Protein AF-A0AA87CQE3-F1 (afdb_monomer_lite)

Secondary structure (DSSP, 8-state):
-------------------PPEEEEEESS--HHHHHHSTT-EEE---TT--HHHHHHHHHT-SEEEEEEETTT-S-HHHHHHHHHHHHTTBSEEEEEEE-TT--TTTS-HHHHHHHHHHHHHHHHHHHHHTT-EEEEEEETTSSS-TT----PPPPB----PPTT--EEEEEEEEEE--HHHHT--PPB-TT-EEEEEETTEEEEEEEE-SS-B--SSEEEEEEEEEEEEE---TT-EEEEEETTEEEEEEE-B-GGG-

Structure (mmCIF, N/CA/C/O backbone):
data_AF-A0AA87CQE3-F1
#
_entry.id   AF-A0AA87CQE3-F1
#
loop_
_atom_site.group_PDB
_atom_site.id
_atom_site.type_symbol
_atom_site.label_atom_id
_atom_site.label_alt_id
_atom_site.label_comp_id
_atom_site.label_asym_id
_atom_site.label_entity_id
_atom_site.label_seq_id
_atom_site.pdbx_PDB_ins_code
_atom_site.Cartn_x
_atom_site.Cartn_y
_atom_site.Cartn_z
_atom_site.occupancy
_atom_site.B_iso_or_equiv
_atom_site.auth_seq_id
_atom_site.auth_comp_id
_atom_site.auth_asym_id
_atom_site.auth_atom_id
_atom_site.pdbx_PDB_model_num
ATOM 1 N N . MET A 1 1 ? -12.479 -69.288 -30.825 1.00 42.50 1 MET A N 1
ATOM 2 C CA . MET A 1 1 ? -11.026 -69.202 -30.547 1.00 42.50 1 MET A CA 1
ATOM 3 C C . MET A 1 1 ? -10.531 -67.828 -30.972 1.00 42.50 1 MET A C 1
ATOM 5 O O . MET A 1 1 ? -10.828 -67.464 -32.101 1.00 42.50 1 MET A O 1
ATOM 9 N N . LYS A 1 2 ? -9.757 -67.155 -30.098 1.00 32.53 2 LYS A N 1
ATOM 10 C CA . LYS A 1 2 ? -9.119 -65.819 -30.240 1.00 32.53 2 LYS A CA 1
ATOM 11 C C . LYS A 1 2 ? -10.105 -64.632 -30.150 1.00 32.53 2 LYS A C 1
ATOM 13 O O . LYS A 1 2 ? -11.155 -64.694 -30.759 1.00 32.53 2 LYS A O 1
ATOM 18 N N . ALA A 1 3 ? -9.867 -63.543 -29.418 1.00 33.59 3 ALA A N 1
ATOM 19 C CA . ALA A 1 3 ? -8.725 -63.107 -28.619 1.00 33.59 3 ALA A CA 1
ATOM 20 C C . ALA A 1 3 ? -9.197 -62.111 -27.538 1.00 33.59 3 ALA A C 1
ATOM 22 O O . ALA A 1 3 ? -10.118 -61.330 -27.760 1.00 33.59 3 ALA A O 1
ATOM 23 N N . ILE A 1 4 ? -8.530 -62.154 -26.385 1.00 41.38 4 ILE A N 1
ATOM 24 C CA . ILE A 1 4 ? -8.539 -61.141 -25.326 1.00 41.38 4 ILE A CA 1
ATOM 25 C C . ILE A 1 4 ? -7.625 -59.999 -25.778 1.00 41.38 4 ILE A C 1
ATOM 27 O O . ILE A 1 4 ? -6.475 -60.276 -26.103 1.00 41.38 4 ILE A O 1
ATOM 31 N N . TYR A 1 5 ? -8.093 -58.749 -25.736 1.00 40.84 5 TYR A N 1
ATOM 32 C CA . TYR A 1 5 ? -7.222 -57.572 -25.656 1.00 40.84 5 TYR A CA 1
ATOM 33 C C . TYR A 1 5 ? -7.843 -56.495 -24.757 1.00 40.84 5 TYR A C 1
ATOM 35 O O . TYR A 1 5 ? -8.840 -55.866 -25.092 1.00 40.84 5 TYR A O 1
ATOM 43 N N . LEU A 1 6 ? -7.226 -56.377 -23.578 1.00 37.91 6 LEU A N 1
ATOM 44 C CA . LEU A 1 6 ? -6.917 -55.169 -22.809 1.00 37.91 6 LEU A CA 1
ATOM 45 C C . LEU A 1 6 ? -7.592 -53.861 -23.280 1.00 37.91 6 LEU A C 1
ATOM 47 O O . LEU A 1 6 ? -7.151 -53.248 -24.249 1.00 37.91 6 LEU A O 1
ATOM 51 N N . LEU A 1 7 ? -8.572 -53.368 -22.516 1.00 37.16 7 LEU A N 1
ATOM 52 C CA . LEU A 1 7 ? -8.955 -51.953 -22.529 1.00 37.16 7 LEU A CA 1
ATOM 53 C C . LEU A 1 7 ? -8.379 -51.287 -21.270 1.00 37.16 7 LEU A C 1
ATOM 55 O O . LEU A 1 7 ? -9.041 -51.149 -20.246 1.00 37.16 7 LEU A O 1
ATOM 59 N N . LEU A 1 8 ? -7.096 -50.930 -21.343 1.00 40.28 8 LEU A N 1
ATOM 60 C CA . LEU A 1 8 ? -6.464 -49.981 -20.431 1.00 40.28 8 LEU A CA 1
ATOM 61 C C . LEU A 1 8 ? -6.594 -48.607 -21.104 1.00 40.28 8 LEU A C 1
ATOM 63 O O . LEU A 1 8 ? -5.847 -48.292 -22.026 1.00 40.28 8 LEU A O 1
ATOM 67 N N . GLY A 1 9 ? -7.609 -47.836 -20.718 1.00 33.53 9 GLY A N 1
ATOM 68 C CA . GLY A 1 9 ? -7.964 -46.575 -21.368 1.00 33.53 9 GLY A CA 1
ATOM 69 C C . GLY A 1 9 ? -8.235 -45.477 -20.352 1.00 33.53 9 GLY A C 1
ATOM 70 O O . GLY A 1 9 ? -9.384 -45.193 -20.054 1.00 33.53 9 GLY A O 1
ATOM 71 N N . LEU A 1 10 ? -7.145 -44.914 -19.826 1.00 35.75 10 LEU A N 1
ATOM 72 C CA . LEU A 1 10 ? -6.981 -43.513 -19.425 1.00 35.75 10 LEU A CA 1
ATOM 73 C C . LEU A 1 10 ? -8.145 -42.872 -18.645 1.00 35.75 10 LEU A C 1
ATOM 75 O O . LEU A 1 10 ? -9.023 -42.220 -19.204 1.00 35.75 10 LEU A O 1
ATOM 79 N N . LEU A 1 11 ? -8.035 -42.932 -17.314 1.00 34.16 11 LEU A N 1
ATOM 80 C CA . LEU A 1 11 ? -8.505 -41.862 -16.435 1.00 34.16 11 LEU A CA 1
ATOM 81 C C . LEU A 1 11 ? -7.731 -40.583 -16.797 1.00 34.16 11 LEU A C 1
ATOM 83 O O . LEU A 1 11 ? -6.691 -40.291 -16.211 1.00 34.16 11 LEU A O 1
ATOM 87 N N . PHE A 1 12 ? -8.211 -39.834 -17.790 1.00 34.16 12 PHE A N 1
ATOM 88 C CA . PHE A 1 12 ? -7.833 -38.434 -17.927 1.00 34.16 12 PHE A CA 1
ATOM 89 C C . PHE A 1 12 ? -8.503 -37.684 -16.782 1.00 34.16 12 PHE A C 1
ATOM 91 O O . PHE A 1 12 ? -9.693 -37.381 -16.799 1.00 34.16 12 PHE A O 1
ATOM 98 N N . SER A 1 13 ? -7.707 -37.450 -15.747 1.00 33.31 13 SER A N 1
ATOM 99 C CA . SER A 1 13 ? -7.973 -36.483 -14.704 1.00 33.31 13 SER A CA 1
ATOM 100 C C . SER A 1 13 ? -8.297 -35.132 -15.339 1.00 33.31 13 SER A C 1
ATOM 102 O O . SER A 1 13 ? -7.420 -34.483 -15.913 1.00 33.31 13 SER A O 1
ATOM 104 N N . SER A 1 14 ? -9.545 -34.694 -15.212 1.00 33.94 14 SER A N 1
ATOM 105 C CA . SER A 1 14 ? -9.957 -33.318 -15.476 1.00 33.94 14 SER A CA 1
ATOM 106 C C . SER A 1 14 ? -9.394 -32.394 -14.391 1.00 33.94 14 SER A C 1
ATOM 108 O O . SER A 1 14 ? -10.128 -31.880 -13.555 1.00 33.94 14 SER A O 1
ATOM 110 N N . PHE A 1 15 ? -8.078 -32.191 -14.388 1.00 36.81 15 PHE A N 1
ATOM 111 C CA . PHE A 1 15 ? -7.442 -31.048 -13.741 1.00 36.81 15 PHE A CA 1
ATOM 112 C C . PHE A 1 15 ? -6.958 -30.109 -14.839 1.00 36.81 15 PHE A C 1
ATOM 114 O O . PHE A 1 15 ? -5.774 -30.015 -15.138 1.00 36.81 15 PHE A O 1
ATOM 121 N N . ALA A 1 16 ? -7.910 -29.420 -15.458 1.00 32.47 16 ALA A N 1
ATOM 122 C CA . ALA A 1 16 ? -7.642 -28.174 -16.154 1.00 32.47 16 ALA A CA 1
ATOM 123 C C . ALA A 1 16 ? -8.271 -27.048 -15.328 1.00 32.47 16 ALA A C 1
ATOM 125 O O . ALA A 1 16 ? -9.228 -26.408 -15.747 1.00 32.47 16 ALA A O 1
ATOM 126 N N . PHE A 1 17 ? -7.758 -26.843 -14.112 1.00 32.94 17 PHE A N 1
ATOM 127 C CA . PHE A 1 17 ? -7.883 -25.544 -13.463 1.00 32.94 17 PHE A CA 1
ATOM 128 C C . PHE A 1 17 ? -6.764 -24.698 -14.070 1.00 32.94 17 PHE A C 1
ATOM 130 O O . PHE A 1 17 ? -5.621 -24.738 -13.617 1.00 32.94 17 PHE A O 1
ATOM 137 N N . SER A 1 18 ? -7.058 -24.018 -15.179 1.00 35.78 18 SER A N 1
ATOM 138 C CA . SER A 1 18 ? -6.233 -22.885 -15.585 1.00 35.78 18 SER A CA 1
ATOM 139 C C . SER A 1 18 ? -6.428 -21.845 -14.487 1.00 35.78 18 SER A C 1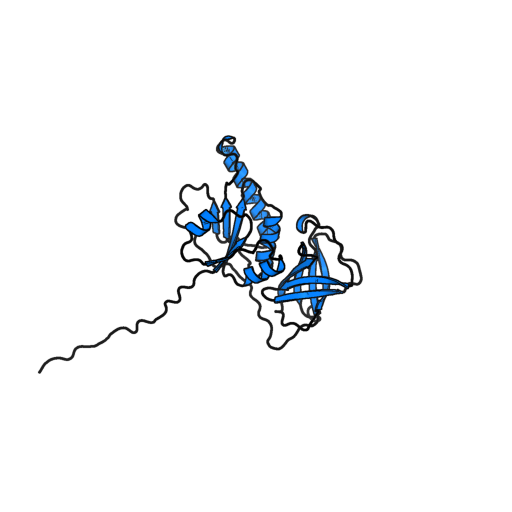
ATOM 141 O O . SER A 1 18 ? -7.487 -21.235 -14.383 1.00 35.78 18 SER A O 1
ATOM 143 N N . ALA A 1 19 ? -5.475 -21.763 -13.561 1.00 43.75 19 ALA A N 1
ATOM 144 C CA . ALA A 1 19 ? -5.449 -20.695 -12.581 1.00 43.75 19 ALA A CA 1
ATOM 145 C C . ALA A 1 19 ? -5.113 -19.412 -13.348 1.00 43.75 19 ALA A C 1
ATOM 147 O O . ALA A 1 19 ? -3.944 -19.149 -13.619 1.00 43.75 19 ALA A O 1
ATOM 148 N N . GLU A 1 20 ? -6.129 -18.660 -13.770 1.00 55.94 20 GLU A N 1
ATOM 149 C CA . GLU A 1 20 ? -5.914 -17.291 -14.231 1.00 55.94 20 GLU A CA 1
ATOM 150 C C . GLU A 1 20 ? -5.270 -16.519 -13.076 1.00 55.94 20 GLU A C 1
ATOM 152 O O . GLU A 1 20 ? -5.857 -16.391 -12.000 1.00 55.94 20 GLU A O 1
ATOM 157 N N . ASN A 1 21 ? -4.040 -16.044 -13.271 1.00 74.00 21 ASN A N 1
ATOM 158 C CA . ASN A 1 21 ? -3.407 -15.154 -12.307 1.00 74.00 21 ASN A CA 1
ATOM 159 C C . ASN A 1 21 ? -4.187 -13.831 -12.327 1.00 74.00 21 ASN A C 1
ATOM 161 O O . ASN A 1 21 ? -4.249 -13.161 -13.363 1.00 74.00 21 ASN A O 1
ATOM 165 N N . SER A 1 22 ? -4.801 -13.474 -11.200 1.00 88.81 22 SER A N 1
ATOM 166 C CA . SER A 1 22 ? -5.482 -12.194 -11.027 1.00 88.81 22 SER A CA 1
ATOM 167 C C . SER A 1 22 ? -4.469 -11.136 -10.585 1.00 88.81 22 SER A C 1
ATOM 169 O O . SER A 1 22 ? -3.701 -11.338 -9.639 1.00 88.81 22 SER A O 1
ATOM 171 N N . VAL A 1 23 ? -4.407 -10.023 -11.315 1.00 91.81 23 VAL A N 1
ATOM 172 C CA . VAL A 1 23 ? -3.331 -9.034 -11.182 1.00 91.81 23 VAL A CA 1
ATOM 173 C C . VAL A 1 23 ? -3.920 -7.644 -11.011 1.00 91.81 23 VAL A C 1
ATOM 175 O O . VAL A 1 23 ? -4.637 -7.170 -11.891 1.00 91.81 23 VAL A O 1
ATOM 178 N N . MET A 1 24 ? -3.575 -6.946 -9.927 1.00 93.56 24 MET A N 1
ATOM 179 C CA . MET A 1 24 ? -3.873 -5.516 -9.819 1.00 93.56 24 MET A CA 1
ATOM 180 C C . MET A 1 24 ? -2.696 -4.700 -10.328 1.00 93.56 24 MET A C 1
ATOM 182 O O . MET A 1 24 ? -1.549 -4.915 -9.930 1.00 93.56 24 MET A O 1
ATOM 186 N N . ILE A 1 25 ? -2.999 -3.726 -11.179 1.00 93.38 25 ILE A N 1
ATOM 187 C CA . ILE A 1 25 ? -2.033 -2.716 -11.591 1.00 93.38 25 ILE A CA 1
ATOM 188 C C . ILE A 1 25 ? -2.245 -1.460 -10.742 1.00 93.38 25 ILE A C 1
ATOM 190 O O . ILE A 1 25 ? -3.365 -0.947 -10.650 1.00 93.38 25 ILE A O 1
ATOM 194 N N . LEU A 1 26 ? -1.165 -0.974 -10.137 1.00 94.00 26 LEU A N 1
ATOM 195 C CA . LEU A 1 26 ? -1.111 0.266 -9.363 1.00 94.00 26 LEU A CA 1
ATOM 196 C C . LEU A 1 26 ? -0.024 1.193 -9.930 1.00 94.00 26 LEU A C 1
ATOM 198 O O . LEU A 1 26 ? 0.865 0.738 -10.649 1.00 94.00 26 LEU A O 1
ATOM 202 N N . GLY A 1 27 ? -0.060 2.479 -9.582 1.00 89.31 27 GLY A N 1
ATOM 203 C CA . GLY A 1 27 ? 0.893 3.478 -10.073 1.00 89.31 27 GLY A CA 1
ATOM 204 C C . GLY A 1 27 ? 0.393 4.244 -11.302 1.00 89.31 27 GLY A C 1
ATOM 205 O O . GLY A 1 27 ? -0.740 4.728 -11.306 1.00 89.31 27 GLY A O 1
ATOM 206 N N . ASP A 1 28 ? 1.261 4.430 -12.298 1.00 84.19 28 ASP A N 1
ATOM 207 C CA . ASP A 1 28 ? 0.973 5.204 -13.517 1.00 84.19 28 ASP A CA 1
ATOM 208 C C . ASP A 1 28 ? -0.022 4.489 -14.464 1.00 84.19 28 ASP A C 1
ATOM 210 O O . ASP A 1 28 ? -0.219 3.274 -14.410 1.00 84.19 28 ASP A O 1
ATOM 214 N N . ASP A 1 29 ? -0.657 5.246 -15.364 1.00 71.56 29 ASP A N 1
ATOM 215 C CA . ASP A 1 29 ? -1.698 4.764 -16.285 1.00 71.56 29 ASP A CA 1
ATOM 216 C C . ASP A 1 29 ? -1.137 4.061 -17.544 1.00 71.56 29 ASP A C 1
ATOM 218 O O . ASP A 1 29 ? -1.875 3.680 -18.459 1.00 71.56 29 ASP A O 1
ATOM 222 N N . TYR A 1 30 ? 0.177 3.851 -17.641 1.00 68.81 30 TYR A N 1
ATOM 223 C CA . TYR A 1 30 ? 0.776 3.219 -18.817 1.00 68.81 30 TYR A CA 1
ATOM 224 C C . TYR A 1 30 ? 0.662 1.682 -18.817 1.00 68.81 30 TYR A C 1
ATOM 226 O O . TYR A 1 30 ? 1.613 0.952 -18.544 1.00 68.81 30 TYR A O 1
ATOM 234 N N . ARG A 1 31 ? -0.533 1.182 -19.161 1.00 71.81 31 ARG A N 1
ATOM 235 C CA . ARG A 1 31 ? -0.904 -0.245 -19.038 1.00 71.81 31 ARG A CA 1
ATOM 236 C C . ARG A 1 31 ? -1.026 -1.004 -20.359 1.00 71.81 31 ARG A C 1
ATOM 238 O O . ARG A 1 31 ? -1.019 -2.229 -20.358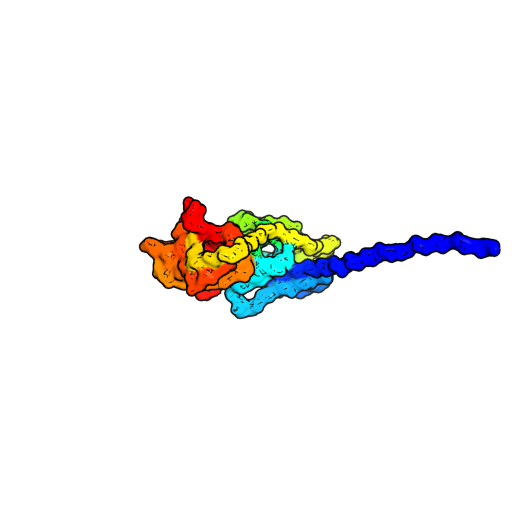 1.00 71.81 31 ARG A O 1
ATOM 245 N N . HIS A 1 32 ? -1.153 -0.304 -21.488 1.00 72.25 32 HIS A N 1
ATOM 246 C CA . HIS A 1 32 ? -1.507 -0.932 -22.769 1.00 72.25 32 HIS A CA 1
ATOM 247 C C . HIS A 1 32 ? -0.482 -1.980 -23.228 1.00 72.25 32 HIS A C 1
ATOM 249 O O . HIS A 1 32 ? -0.861 -3.077 -23.627 1.00 72.25 32 HIS A O 1
ATOM 255 N N . THR A 1 33 ? 0.812 -1.657 -23.154 1.00 72.88 33 THR A N 1
ATOM 256 C CA . THR A 1 33 ? 1.882 -2.599 -23.512 1.00 72.88 33 THR A CA 1
ATOM 257 C C . THR A 1 33 ? 1.886 -3.797 -22.566 1.00 72.88 33 THR A C 1
ATOM 259 O O . THR A 1 33 ? 1.872 -4.931 -23.022 1.00 72.88 33 THR A O 1
ATOM 262 N N . LEU A 1 34 ? 1.792 -3.553 -21.256 1.00 78.31 34 LEU A N 1
ATOM 263 C CA . LEU A 1 34 ? 1.780 -4.601 -20.235 1.00 78.31 34 LEU A CA 1
ATOM 264 C C . LEU A 1 34 ? 0.645 -5.619 -20.441 1.00 78.31 34 LEU A C 1
ATOM 266 O O . LEU A 1 34 ? 0.891 -6.821 -20.446 1.00 78.31 34 LEU A O 1
ATOM 270 N N . VAL A 1 35 ? -0.587 -5.140 -20.640 1.00 79.12 35 VAL A N 1
ATOM 271 C CA . VAL A 1 35 ? -1.772 -6.001 -20.818 1.00 79.12 35 VAL A CA 1
ATOM 272 C C . VAL A 1 35 ? -1.676 -6.830 -22.098 1.00 79.12 35 VAL A C 1
ATOM 274 O O . VAL A 1 35 ? -2.124 -7.972 -22.121 1.00 79.12 35 VAL A O 1
ATOM 277 N N . LYS A 1 36 ? -1.085 -6.271 -23.159 1.00 77.38 36 LYS A N 1
ATOM 278 C CA . LYS A 1 36 ? -0.911 -6.972 -24.433 1.00 77.38 36 LYS A CA 1
ATOM 279 C C . LYS A 1 36 ? 0.119 -8.104 -24.339 1.00 77.38 36 LYS A C 1
ATOM 281 O O . LYS A 1 36 ? -0.095 -9.151 -24.933 1.00 77.38 36 LYS A O 1
ATOM 286 N N . GLU A 1 37 ? 1.224 -7.894 -23.625 1.00 75.25 37 GLU A N 1
ATOM 287 C CA . GLU A 1 37 ? 2.330 -8.864 -23.559 1.00 75.25 37 GLU A CA 1
ATOM 288 C C . GLU A 1 37 ? 2.093 -9.995 -22.532 1.00 75.25 37 GLU A C 1
ATOM 290 O O . GLU A 1 37 ? 2.709 -11.058 -22.619 1.00 75.25 37 GLU A O 1
ATOM 295 N N . LEU A 1 38 ? 1.177 -9.802 -21.575 1.00 78.81 38 LEU A N 1
ATOM 296 C CA . LEU A 1 38 ? 0.831 -10.768 -20.523 1.00 78.81 38 LEU A CA 1
ATOM 297 C C . LEU A 1 38 ? -0.521 -11.462 -20.777 1.00 78.81 38 LEU A C 1
ATOM 299 O O . LEU A 1 38 ? -1.454 -11.372 -19.975 1.00 78.81 38 LEU A O 1
ATOM 303 N N . GLU A 1 39 ? -0.632 -12.167 -21.904 1.00 71.44 39 GLU A N 1
ATOM 304 C CA . GLU A 1 39 ? -1.843 -12.914 -22.269 1.00 71.44 39 GLU A CA 1
ATOM 305 C C . GLU A 1 39 ? -2.191 -14.012 -21.238 1.00 71.44 39 GLU A C 1
ATOM 307 O O . GLU A 1 39 ? -1.321 -14.737 -20.754 1.00 71.44 39 GLU A O 1
ATOM 312 N N . GLY A 1 40 ? -3.484 -14.164 -20.919 1.00 76.19 40 GLY A N 1
ATOM 313 C CA . GLY A 1 40 ? -3.994 -15.196 -19.998 1.00 76.19 40 GLY A CA 1
ATOM 314 C C . GLY A 1 40 ? -4.095 -14.777 -18.525 1.00 76.19 40 GLY A C 1
ATOM 315 O O . GLY A 1 40 ? -4.465 -15.595 -17.684 1.00 76.19 40 GLY A O 1
ATOM 316 N N . ALA A 1 41 ? -3.787 -13.519 -18.210 1.00 83.00 41 ALA A N 1
ATOM 317 C CA . ALA A 1 41 ? -4.010 -12.934 -16.894 1.00 83.00 41 ALA A CA 1
ATOM 318 C C . ALA A 1 41 ? -5.221 -12.005 -16.882 1.00 83.00 41 ALA A C 1
ATOM 320 O O . ALA A 1 41 ? -5.506 -11.312 -17.862 1.00 83.00 41 ALA A O 1
ATOM 321 N N . THR A 1 42 ? -5.894 -11.950 -15.736 1.00 87.94 42 THR A N 1
ATOM 322 C CA . THR A 1 42 ? -7.027 -11.050 -15.534 1.00 87.94 42 THR A CA 1
ATOM 323 C C . THR A 1 42 ? -6.550 -9.819 -14.780 1.00 87.94 42 THR A C 1
ATOM 325 O O . THR A 1 42 ? -6.195 -9.887 -13.603 1.00 87.94 42 THR A O 1
ATOM 328 N N . PHE A 1 43 ? -6.519 -8.686 -15.481 1.00 89.12 43 PHE A N 1
ATOM 329 C CA . PHE A 1 43 ? -6.054 -7.415 -14.936 1.00 89.12 43 PHE A CA 1
ATOM 330 C C . PHE A 1 43 ? -7.190 -6.614 -14.310 1.00 89.12 43 PHE A C 1
ATOM 332 O O . PHE A 1 43 ? -8.237 -6.401 -14.922 1.00 89.12 43 PHE A O 1
ATOM 339 N N . VAL A 1 44 ? -6.936 -6.097 -13.113 1.00 89.69 44 VAL A N 1
ATOM 340 C CA . VAL A 1 44 ? -7.822 -5.195 -12.379 1.00 89.69 44 VAL A CA 1
ATOM 341 C C . VAL A 1 44 ? -7.097 -3.878 -12.146 1.00 89.69 44 VAL A C 1
ATOM 343 O O . VAL A 1 44 ? -5.911 -3.840 -11.818 1.00 89.69 44 VAL A O 1
ATOM 346 N N . THR A 1 45 ? -7.821 -2.775 -12.285 1.00 88.44 45 THR A N 1
ATOM 347 C CA . THR A 1 45 ? -7.368 -1.462 -11.823 1.00 88.44 45 THR A CA 1
ATOM 348 C C . THR A 1 45 ? -8.451 -0.810 -11.008 1.00 88.44 45 THR A C 1
ATOM 350 O O . THR A 1 45 ? -9.632 -1.040 -11.264 1.00 88.44 45 THR A O 1
ATOM 353 N N . HIS A 1 46 ? -8.045 0.043 -10.077 1.00 84.62 46 HIS A N 1
ATOM 354 C CA . HIS A 1 46 ? -9.001 0.836 -9.329 1.00 84.62 46 HIS A CA 1
ATOM 355 C C . HIS A 1 46 ? -9.758 1.796 -10.259 1.00 84.62 46 HIS A C 1
ATOM 357 O O . HIS A 1 46 ? -9.233 2.292 -11.262 1.00 84.62 46 HIS A O 1
ATOM 363 N N . GLY A 1 47 ? -11.020 2.049 -9.933 1.00 82.00 47 GLY A N 1
ATOM 364 C CA . GLY A 1 47 ? -11.826 3.072 -10.577 1.00 82.00 47 GLY A CA 1
ATOM 365 C C . GLY A 1 47 ? -11.338 4.473 -10.210 1.00 82.00 47 GLY A C 1
ATOM 366 O O . GLY A 1 47 ? -10.836 4.709 -9.116 1.00 82.00 47 GLY A O 1
ATOM 367 N N . LYS A 1 48 ? -11.562 5.446 -11.100 1.00 78.62 48 LYS A N 1
ATOM 368 C CA . LYS A 1 48 ? -11.161 6.855 -10.909 1.00 78.62 48 LYS A CA 1
ATOM 369 C C . LYS A 1 48 ? -11.633 7.479 -9.582 1.00 78.62 48 LYS A C 1
ATOM 371 O O . LYS A 1 48 ? -11.015 8.421 -9.102 1.00 78.62 48 LYS A O 1
ATOM 376 N N . ASN A 1 49 ? -12.732 6.978 -9.018 1.00 85.94 49 ASN A N 1
ATOM 377 C CA . ASN A 1 49 ? -13.342 7.492 -7.789 1.00 85.94 49 ASN A CA 1
ATOM 378 C C . ASN A 1 49 ? -13.204 6.521 -6.604 1.00 85.94 49 ASN A C 1
ATOM 380 O O . ASN A 1 49 ? -13.840 6.731 -5.569 1.00 85.94 49 ASN A O 1
ATOM 384 N N . ASP A 1 50 ? -12.423 5.449 -6.747 1.00 89.75 50 ASP A N 1
ATOM 385 C CA . ASP A 1 50 ? -12.255 4.471 -5.680 1.00 89.75 50 ASP A CA 1
ATOM 386 C C . ASP A 1 50 ? -11.412 5.066 -4.557 1.00 89.75 50 ASP A C 1
ATOM 388 O O . ASP A 1 50 ? -10.269 5.486 -4.752 1.00 89.75 50 ASP A O 1
ATOM 392 N N . SER A 1 51 ? -11.975 5.063 -3.349 1.00 94.56 51 SER A N 1
ATOM 393 C CA . SER A 1 51 ? -11.231 5.463 -2.157 1.00 94.56 51 SER A CA 1
ATOM 394 C C . SER A 1 51 ? -10.053 4.520 -1.895 1.00 94.56 51 SER A C 1
ATOM 396 O O . SER A 1 51 ? -10.162 3.328 -2.180 1.00 94.56 51 SER A O 1
ATOM 398 N N . LEU A 1 52 ? -8.982 4.998 -1.262 1.00 95.06 52 LEU A N 1
ATOM 399 C CA . LEU A 1 52 ? -7.784 4.217 -0.930 1.00 95.06 52 LEU A CA 1
ATOM 400 C C . LEU A 1 52 ? -8.119 2.908 -0.197 1.00 95.06 52 LEU A C 1
ATOM 402 O O . LEU A 1 52 ? -7.552 1.862 -0.498 1.00 95.06 52 LEU A O 1
ATOM 406 N N . ILE A 1 53 ? -9.103 2.926 0.709 1.00 96.62 53 ILE A N 1
ATOM 407 C CA . ILE A 1 53 ? -9.543 1.721 1.431 1.00 96.62 53 ILE A CA 1
ATOM 408 C C . ILE A 1 53 ? -10.219 0.685 0.514 1.00 96.62 53 ILE A C 1
ATOM 410 O O . ILE A 1 53 ? -10.074 -0.517 0.726 1.00 96.62 53 ILE A O 1
ATOM 414 N N . GLN A 1 54 ? -10.908 1.126 -0.545 1.00 96.38 54 GLN A N 1
ATOM 415 C CA . GLN A 1 54 ? -11.451 0.219 -1.564 1.00 96.38 54 GLN A CA 1
ATOM 416 C C . GLN A 1 54 ? -10.327 -0.373 -2.406 1.00 96.38 54 GLN A C 1
ATOM 418 O O . GLN A 1 54 ? -10.374 -1.556 -2.727 1.00 96.38 54 GLN A O 1
ATOM 423 N N . GLN A 1 55 ? -9.294 0.416 -2.706 1.00 95.94 55 GLN A N 1
ATOM 424 C CA . GLN A 1 55 ? -8.122 -0.074 -3.425 1.00 95.94 55 GLN A CA 1
ATOM 425 C C . GLN A 1 55 ? -7.380 -1.150 -2.619 1.00 95.94 55 GLN A C 1
ATOM 427 O O . GLN A 1 55 ? -7.032 -2.181 -3.183 1.00 95.94 55 GLN A O 1
ATOM 432 N N . VAL A 1 56 ? -7.232 -0.986 -1.295 1.00 97.25 56 VAL A N 1
ATOM 433 C CA . VAL A 1 56 ? -6.682 -2.030 -0.400 1.00 97.25 56 VAL A CA 1
ATOM 434 C C . VAL A 1 56 ? -7.507 -3.315 -0.467 1.00 97.25 56 VAL A C 1
ATOM 436 O O . VAL A 1 56 ? -6.951 -4.397 -0.665 1.00 97.25 56 VAL A O 1
ATOM 439 N N . LYS A 1 57 ? -8.836 -3.205 -0.365 1.00 95.56 57 LYS A N 1
ATOM 440 C CA . LYS A 1 57 ? -9.734 -4.361 -0.453 1.00 95.56 57 LYS A CA 1
ATOM 441 C C . LYS A 1 57 ? -9.659 -5.057 -1.816 1.00 95.56 57 LYS A C 1
ATOM 443 O O . LYS A 1 57 ? -9.675 -6.284 -1.884 1.00 95.56 57 LYS A O 1
ATOM 448 N N . GLN A 1 58 ? -9.594 -4.300 -2.910 1.00 94.69 58 GLN A N 1
ATOM 449 C CA . GLN A 1 58 ? -9.443 -4.860 -4.257 1.00 94.69 58 GLN A CA 1
ATOM 450 C C . GLN A 1 58 ? -8.094 -5.560 -4.420 1.00 94.69 58 GLN A C 1
ATOM 452 O O . GLN A 1 58 ? -8.062 -6.685 -4.922 1.00 94.69 58 GLN A O 1
ATOM 457 N N . ALA A 1 59 ? -7.018 -4.930 -3.939 1.00 95.44 59 ALA A N 1
ATOM 458 C CA . ALA A 1 59 ? -5.673 -5.483 -3.958 1.00 95.44 59 ALA A CA 1
ATOM 459 C C . ALA A 1 59 ? -5.628 -6.826 -3.230 1.00 95.44 59 ALA A C 1
ATOM 461 O O . ALA A 1 59 ? -5.158 -7.791 -3.813 1.00 95.44 59 ALA A O 1
ATOM 462 N N . PHE A 1 60 ? -6.205 -6.941 -2.027 1.00 94.88 60 PHE A N 1
ATOM 463 C CA . PHE A 1 60 ? -6.210 -8.190 -1.244 1.00 94.88 60 PHE A CA 1
ATOM 464 C C . PHE A 1 60 ? -6.772 -9.406 -2.009 1.00 94.88 60 PHE A C 1
ATOM 466 O O . PHE A 1 60 ? -6.348 -10.542 -1.782 1.00 94.88 60 PHE A O 1
ATOM 473 N N . ASN A 1 61 ? -7.720 -9.168 -2.921 1.00 92.31 61 ASN A N 1
ATOM 474 C CA . ASN A 1 61 ? -8.354 -10.207 -3.732 1.00 92.31 61 ASN A CA 1
ATOM 475 C C . ASN A 1 61 ? -7.531 -10.623 -4.963 1.00 92.31 61 ASN A C 1
ATOM 477 O O . ASN A 1 61 ? -7.974 -11.490 -5.717 1.00 92.31 61 ASN A O 1
ATOM 481 N N . GLN A 1 62 ? -6.366 -10.013 -5.182 1.00 93.56 62 GLN A N 1
ATOM 482 C CA . GLN A 1 62 ? -5.470 -10.370 -6.274 1.00 93.56 62 GLN A CA 1
ATOM 483 C C . GLN A 1 62 ? -4.351 -11.296 -5.799 1.00 93.56 62 GLN A C 1
ATOM 485 O O . GLN A 1 62 ? -3.963 -11.280 -4.631 1.00 93.56 62 GLN A O 1
ATOM 490 N N . ASP A 1 63 ? -3.839 -12.102 -6.725 1.00 91.81 63 ASP A N 1
ATOM 491 C CA . ASP A 1 63 ? -2.673 -12.960 -6.500 1.00 91.81 63 ASP A CA 1
ATOM 492 C C . ASP A 1 63 ? -1.354 -12.192 -6.671 1.00 91.81 63 ASP A C 1
ATOM 494 O O . ASP A 1 63 ? -0.322 -12.566 -6.097 1.00 91.81 63 ASP A O 1
ATOM 498 N N . SER A 1 64 ? -1.384 -11.127 -7.478 1.00 91.81 64 SER A N 1
ATOM 499 C CA . SER A 1 64 ? -0.209 -10.331 -7.808 1.00 91.81 64 SER A CA 1
ATOM 500 C C . SER A 1 64 ? -0.520 -8.842 -7.921 1.00 91.81 64 SER A C 1
ATOM 502 O O . SER A 1 64 ? -1.577 -8.429 -8.397 1.00 91.81 64 SER A O 1
ATOM 504 N N . ILE A 1 65 ? 0.468 -8.031 -7.554 1.00 95.00 65 ILE A N 1
ATOM 505 C CA . ILE A 1 65 ? 0.504 -6.583 -7.771 1.00 95.00 65 ILE A CA 1
ATOM 506 C C . ILE A 1 65 ? 1.652 -6.247 -8.718 1.00 95.00 65 ILE A C 1
ATOM 508 O O . ILE A 1 65 ? 2.792 -6.666 -8.477 1.00 95.00 65 ILE A O 1
ATOM 512 N N . ILE A 1 66 ? 1.354 -5.442 -9.739 1.00 94.75 66 ILE A N 1
ATOM 513 C CA . ILE A 1 66 ? 2.350 -4.780 -10.585 1.00 94.75 66 ILE A CA 1
ATOM 514 C C . ILE A 1 66 ? 2.316 -3.277 -10.302 1.00 94.75 66 ILE A C 1
ATOM 516 O O . ILE A 1 66 ? 1.276 -2.636 -10.461 1.00 94.75 66 ILE A O 1
ATOM 520 N N . LEU A 1 67 ? 3.461 -2.716 -9.912 1.00 95.25 67 LEU A N 1
ATOM 521 C CA . LEU A 1 67 ? 3.661 -1.271 -9.814 1.00 95.25 67 LEU A CA 1
ATOM 522 C C . LEU A 1 67 ? 4.168 -0.735 -11.154 1.00 95.25 67 LEU A C 1
ATOM 524 O O . LEU A 1 67 ? 5.243 -1.121 -11.609 1.00 95.25 67 LEU A O 1
ATOM 528 N N . VAL A 1 68 ? 3.405 0.157 -11.777 1.00 93.62 68 VAL A N 1
ATOM 529 C CA . VAL A 1 68 ? 3.780 0.851 -13.014 1.00 93.62 68 VAL A CA 1
ATOM 530 C C . VAL A 1 68 ? 4.406 2.189 -12.648 1.00 93.62 68 VAL A C 1
ATOM 532 O O . VAL A 1 68 ? 3.792 3.006 -11.958 1.00 93.62 68 VAL A O 1
ATOM 535 N N . ILE A 1 69 ? 5.639 2.407 -13.097 1.00 93.00 69 ILE A N 1
ATOM 536 C CA . ILE A 1 69 ? 6.459 3.550 -12.703 1.00 93.00 69 ILE A CA 1
ATOM 537 C C . ILE A 1 69 ? 6.931 4.297 -13.942 1.00 93.00 69 ILE A C 1
ATOM 539 O O . ILE A 1 69 ? 7.618 3.738 -14.802 1.00 93.00 69 ILE A O 1
ATOM 543 N N . ASN A 1 70 ? 6.606 5.589 -13.987 1.00 91.06 70 ASN A N 1
ATOM 544 C CA . ASN A 1 70 ? 7.146 6.491 -14.984 1.00 91.06 70 ASN A CA 1
ATOM 545 C C . ASN A 1 70 ? 8.562 6.925 -14.601 1.00 91.06 70 ASN A C 1
ATOM 547 O O . ASN A 1 70 ? 8.766 7.665 -13.637 1.00 91.06 70 ASN A O 1
ATOM 551 N N . MET A 1 71 ? 9.540 6.532 -15.407 1.00 89.75 71 MET A N 1
ATOM 552 C CA . MET A 1 71 ? 10.934 6.903 -15.185 1.00 89.75 71 MET A CA 1
ATOM 553 C C . MET A 1 71 ? 11.198 8.401 -15.333 1.00 89.75 71 MET A C 1
ATOM 555 O O . MET A 1 71 ? 12.201 8.887 -14.819 1.00 89.75 71 MET A O 1
ATOM 559 N N . ALA A 1 72 ? 10.337 9.133 -16.044 1.00 87.88 72 ALA A N 1
ATOM 560 C CA . ALA A 1 72 ? 10.480 10.580 -16.185 1.00 87.88 72 ALA A CA 1
ATOM 561 C C . ALA A 1 72 ? 10.126 11.337 -14.894 1.00 87.88 72 ALA A C 1
ATOM 563 O O . ALA A 1 72 ? 10.685 12.404 -14.651 1.00 87.88 72 ALA A O 1
ATOM 564 N N . ASP A 1 73 ? 9.233 10.776 -14.075 1.00 88.12 73 ASP A N 1
ATOM 565 C CA . ASP A 1 73 ? 8.716 11.431 -12.868 1.00 88.12 73 ASP A CA 1
ATOM 566 C C . ASP A 1 73 ? 9.399 10.934 -11.587 1.00 88.12 73 ASP A C 1
ATOM 568 O O . ASP A 1 73 ? 9.337 11.599 -10.552 1.00 88.12 73 ASP A O 1
ATOM 572 N N . GLY A 1 74 ? 10.044 9.766 -11.645 1.00 87.50 74 GLY A N 1
ATOM 573 C CA . GLY A 1 74 ? 10.643 9.133 -10.478 1.00 87.50 74 GLY A CA 1
ATOM 574 C C . GLY A 1 74 ? 9.599 8.710 -9.433 1.00 87.50 74 GLY A C 1
ATOM 575 O O . GLY A 1 74 ? 8.438 8.448 -9.771 1.00 87.50 74 GLY A O 1
ATOM 576 N N . PRO A 1 75 ? 9.978 8.597 -8.147 1.00 91.31 75 PRO A N 1
ATOM 577 C CA . PRO A 1 75 ? 9.053 8.215 -7.088 1.00 91.31 75 PRO A CA 1
ATOM 578 C C . PRO A 1 75 ? 8.056 9.338 -6.764 1.00 91.31 75 PRO A C 1
ATOM 580 O O . PRO A 1 75 ? 8.338 10.281 -6.021 1.00 91.31 75 PRO A O 1
ATOM 583 N N . THR A 1 76 ? 6.842 9.209 -7.295 1.00 92.00 76 THR A N 1
ATOM 584 C CA . THR A 1 76 ? 5.745 10.157 -7.059 1.00 92.00 76 THR A CA 1
ATOM 585 C C . THR A 1 76 ? 4.975 9.862 -5.770 1.00 92.00 76 THR A C 1
ATOM 587 O O . THR A 1 76 ? 5.064 8.784 -5.181 1.00 92.00 76 THR A O 1
ATOM 590 N N . GLN A 1 77 ? 4.138 10.813 -5.348 1.00 89.75 77 GLN A N 1
ATOM 591 C CA . GLN A 1 77 ? 3.191 10.600 -4.251 1.00 89.75 77 GLN A CA 1
ATOM 592 C C . GLN A 1 77 ? 2.220 9.436 -4.528 1.00 89.75 77 GLN A C 1
ATOM 594 O O . GLN A 1 77 ? 1.968 8.618 -3.647 1.00 89.75 77 GLN A O 1
ATOM 599 N N . ASN A 1 78 ? 1.742 9.317 -5.769 1.00 91.12 78 ASN A N 1
ATOM 600 C CA . ASN A 1 78 ? 0.878 8.216 -6.201 1.00 91.12 78 ASN A CA 1
ATOM 601 C C . ASN A 1 78 ? 1.577 6.849 -6.073 1.00 91.12 78 ASN A C 1
ATOM 603 O O . ASN A 1 78 ? 0.954 5.857 -5.692 1.00 91.12 78 ASN A O 1
ATOM 607 N N . LEU A 1 79 ? 2.889 6.793 -6.339 1.00 93.12 79 LEU A N 1
ATOM 608 C CA . LEU A 1 79 ? 3.671 5.576 -6.126 1.00 93.12 79 LEU A CA 1
ATOM 609 C C . LEU A 1 79 ? 3.735 5.200 -4.638 1.00 93.12 79 LEU A C 1
ATOM 611 O O . LEU A 1 79 ? 3.540 4.032 -4.312 1.00 93.12 79 LEU A O 1
ATOM 615 N N . ARG A 1 80 ? 3.944 6.166 -3.728 1.00 93.50 80 ARG A N 1
ATOM 616 C CA . ARG A 1 80 ? 3.929 5.896 -2.274 1.00 93.50 80 ARG A CA 1
ATOM 617 C C . ARG A 1 80 ? 2.596 5.311 -1.820 1.00 93.50 80 ARG A C 1
ATOM 619 O O . ARG A 1 80 ? 2.573 4.297 -1.129 1.00 93.50 80 ARG A O 1
ATOM 626 N N . GLU A 1 81 ? 1.489 5.913 -2.251 1.00 93.75 81 GLU A N 1
ATOM 627 C CA . GLU A 1 81 ? 0.139 5.414 -1.964 1.00 93.75 81 GLU A CA 1
ATOM 628 C C . GLU A 1 81 ? -0.067 3.995 -2.505 1.00 93.75 81 GLU A C 1
ATOM 630 O O . GLU A 1 81 ? -0.552 3.125 -1.783 1.00 93.75 81 GLU A O 1
ATOM 635 N N . SER A 1 82 ? 0.385 3.730 -3.731 1.00 95.06 82 SER A N 1
ATOM 636 C CA . SER A 1 82 ? 0.327 2.404 -4.357 1.00 95.06 82 SER A CA 1
ATOM 637 C C . SER A 1 82 ? 1.109 1.343 -3.572 1.00 95.06 82 SER A C 1
ATOM 639 O O . SER A 1 82 ? 0.617 0.231 -3.372 1.00 95.06 82 SER A O 1
ATOM 641 N N . ILE A 1 83 ? 2.304 1.685 -3.079 1.00 95.94 83 ILE A N 1
ATOM 642 C CA . ILE A 1 83 ? 3.121 0.793 -2.244 1.00 95.94 83 ILE A CA 1
ATOM 643 C C . ILE A 1 83 ? 2.409 0.500 -0.919 1.00 95.94 83 ILE A C 1
ATOM 645 O O . ILE A 1 83 ? 2.328 -0.658 -0.507 1.00 95.94 83 ILE A O 1
ATOM 649 N N . LEU A 1 84 ? 1.831 1.519 -0.280 1.00 94.88 84 LEU A N 1
ATOM 650 C CA . LEU A 1 84 ? 1.062 1.349 0.954 1.00 94.88 84 LEU A CA 1
ATOM 651 C C . LEU A 1 84 ? -0.193 0.496 0.735 1.00 94.88 84 LEU A C 1
ATOM 653 O O . LEU A 1 84 ? -0.496 -0.363 1.562 1.00 94.88 84 LEU A O 1
ATOM 657 N N . ILE A 1 85 ? -0.893 0.663 -0.388 1.00 96.19 85 ILE A N 1
ATOM 658 C CA . ILE A 1 85 ? -2.031 -0.187 -0.762 1.00 96.19 85 ILE A CA 1
ATOM 659 C C . ILE A 1 85 ? -1.592 -1.652 -0.891 1.00 96.19 85 ILE A C 1
ATOM 661 O O . ILE A 1 85 ? -2.227 -2.541 -0.312 1.00 96.19 85 ILE A O 1
ATOM 665 N N . ALA A 1 86 ? -0.487 -1.919 -1.592 1.00 96.31 86 ALA A N 1
ATOM 666 C CA . ALA A 1 86 ? 0.068 -3.268 -1.708 1.00 96.31 86 ALA A CA 1
ATOM 667 C C . ALA A 1 86 ? 0.434 -3.839 -0.324 1.00 96.31 86 ALA A C 1
ATOM 669 O O . ALA A 1 86 ? -0.013 -4.926 0.051 1.00 96.31 86 ALA A O 1
ATOM 670 N N . ARG A 1 87 ? 1.155 -3.065 0.492 1.00 95.62 87 ARG A N 1
ATOM 671 C CA . ARG A 1 87 ? 1.626 -3.492 1.814 1.00 95.62 87 ARG A CA 1
ATOM 672 C C . ARG A 1 87 ? 0.483 -3.791 2.785 1.00 95.62 87 ARG A C 1
ATOM 674 O O . ARG A 1 87 ? 0.508 -4.826 3.465 1.00 95.62 87 ARG A O 1
ATOM 681 N N . GLN A 1 88 ? -0.526 -2.918 2.840 1.00 95.38 88 GLN A N 1
ATOM 682 C CA . GLN A 1 88 ? -1.658 -3.044 3.766 1.00 95.38 88 GLN A CA 1
ATOM 683 C C . GLN A 1 88 ? -2.715 -4.046 3.289 1.00 95.38 88 GLN A C 1
ATOM 685 O O . GLN A 1 88 ? -3.425 -4.616 4.111 1.00 95.38 88 GLN A O 1
ATOM 690 N N . SER A 1 89 ? -2.758 -4.362 1.993 1.00 95.50 89 SER A N 1
ATOM 691 C CA . SER A 1 89 ? -3.532 -5.505 1.483 1.00 95.50 89 SER A CA 1
ATOM 692 C C . SER A 1 89 ? -2.868 -6.862 1.752 1.00 95.50 89 SER A C 1
ATOM 694 O O . SER A 1 89 ? -3.414 -7.898 1.388 1.00 95.50 89 SER A O 1
ATOM 696 N N . GLY A 1 90 ? -1.704 -6.885 2.409 1.00 94.25 90 GLY A N 1
ATOM 697 C CA . GLY A 1 90 ? -1.003 -8.108 2.799 1.00 94.25 90 GLY A CA 1
ATOM 698 C C . GLY A 1 90 ? 0.062 -8.575 1.809 1.00 94.25 90 GLY A C 1
ATOM 699 O O . GLY A 1 90 ? 0.733 -9.564 2.098 1.00 94.25 90 GLY A O 1
ATOM 700 N N . HIS A 1 91 ? 0.275 -7.878 0.690 1.00 95.50 91 HIS A N 1
ATOM 701 C CA . HIS A 1 91 ? 1.373 -8.188 -0.223 1.00 95.50 91 HIS A CA 1
ATOM 702 C C . HIS A 1 91 ? 2.705 -7.745 0.396 1.00 95.50 91 HIS A C 1
ATOM 704 O O . HIS A 1 91 ? 2.876 -6.596 0.791 1.00 95.50 91 HIS A O 1
ATOM 710 N N . ASN A 1 92 ? 3.649 -8.675 0.491 1.00 94.50 92 ASN A N 1
ATOM 711 C CA . ASN A 1 92 ? 5.038 -8.458 0.912 1.00 94.50 92 ASN A CA 1
ATOM 712 C C . ASN A 1 92 ? 5.989 -8.345 -0.278 1.00 94.50 92 ASN A C 1
ATOM 714 O O . ASN A 1 92 ? 7.169 -8.054 -0.108 1.00 94.50 92 ASN A O 1
ATOM 718 N N . SER A 1 93 ? 5.498 -8.622 -1.480 1.00 95.75 93 SER A N 1
ATOM 719 C CA . SER A 1 93 ? 6.256 -8.433 -2.699 1.00 95.75 93 SER A CA 1
ATOM 720 C C . SER A 1 93 ? 5.396 -7.818 -3.787 1.00 95.75 93 SER A C 1
ATOM 722 O O . SER A 1 93 ? 4.166 -7.850 -3.709 1.00 95.75 93 SER A O 1
ATOM 724 N N . VAL A 1 94 ? 6.058 -7.255 -4.791 1.00 96.44 94 VAL A N 1
ATOM 725 C CA . VAL A 1 94 ? 5.481 -6.697 -6.016 1.00 96.44 94 VAL A CA 1
ATOM 726 C C . VAL A 1 94 ? 6.335 -7.090 -7.212 1.00 96.44 94 VAL A C 1
ATOM 728 O O . VAL A 1 94 ? 7.496 -7.485 -7.068 1.00 96.44 94 VAL A O 1
ATOM 731 N N . GLN A 1 95 ? 5.763 -6.976 -8.401 1.00 94.00 95 GLN A N 1
ATOM 732 C CA . GLN A 1 95 ? 6.554 -6.844 -9.614 1.00 94.00 95 GLN A CA 1
ATOM 733 C C . GLN A 1 95 ? 6.517 -5.378 -10.065 1.00 94.00 95 GLN A C 1
ATOM 735 O O . GLN A 1 95 ? 5.570 -4.655 -9.754 1.00 94.00 95 GLN A O 1
ATOM 740 N N . VAL A 1 96 ? 7.547 -4.924 -10.772 1.00 93.75 96 VAL A N 1
ATOM 741 C CA . VAL A 1 96 ? 7.700 -3.519 -11.165 1.00 93.75 96 VAL A CA 1
ATOM 742 C C . VAL A 1 96 ? 7.828 -3.406 -12.677 1.00 93.75 96 VAL A C 1
ATOM 744 O O . VAL A 1 96 ? 8.613 -4.112 -13.304 1.00 93.75 96 VAL A O 1
ATOM 747 N N . TYR A 1 97 ? 7.056 -2.502 -13.263 1.00 92.25 97 TYR A N 1
ATOM 748 C CA . TYR A 1 97 ? 7.100 -2.166 -14.676 1.00 92.25 97 TYR A CA 1
ATOM 749 C C . TYR A 1 97 ? 7.546 -0.708 -14.810 1.00 92.25 97 TYR A C 1
ATOM 751 O O . TYR A 1 97 ? 6.803 0.218 -14.483 1.00 92.25 97 TYR A O 1
ATOM 759 N N . TYR A 1 98 ? 8.770 -0.508 -15.280 1.00 91.19 98 TYR A N 1
ATOM 760 C CA . TYR A 1 98 ? 9.350 0.801 -15.534 1.00 91.19 98 TYR A CA 1
ATOM 761 C C . TYR A 1 98 ? 9.128 1.191 -16.991 1.00 91.19 98 TYR A C 1
ATOM 763 O O . TYR A 1 98 ? 9.567 0.487 -17.905 1.00 91.19 98 TYR A O 1
ATOM 771 N N . HIS A 1 99 ? 8.489 2.338 -17.213 1.00 87.44 99 HIS A N 1
ATOM 772 C CA . HIS A 1 99 ? 8.316 2.879 -18.554 1.00 87.44 99 HIS A CA 1
ATOM 773 C C . HIS A 1 99 ? 9.035 4.197 -18.762 1.00 87.44 99 HIS A C 1
ATOM 775 O O . HIS A 1 99 ? 9.068 5.070 -17.894 1.00 87.44 99 HIS A O 1
ATOM 781 N N . GLY A 1 100 ? 9.560 4.361 -19.970 1.00 81.56 100 GLY A N 1
ATOM 782 C CA . GLY A 1 100 ? 10.252 5.565 -20.402 1.00 81.56 100 GLY A CA 1
ATOM 783 C C . GLY A 1 100 ? 9.354 6.612 -21.061 1.00 81.56 100 GLY A C 1
ATOM 784 O O . GLY A 1 100 ? 9.864 7.483 -21.771 1.00 81.56 100 GLY A O 1
ATOM 785 N N . LYS A 1 101 ? 8.027 6.516 -20.910 1.00 77.69 101 LYS A N 1
ATOM 786 C CA . LYS A 1 101 ? 7.086 7.528 -21.423 1.00 77.69 101 LYS A CA 1
ATOM 787 C C . LYS A 1 101 ? 7.521 8.925 -20.952 1.00 77.69 101 LYS A C 1
ATOM 789 O O . LYS A 1 101 ? 7.844 9.113 -19.793 1.00 77.69 101 LYS A O 1
ATOM 794 N N . HIS A 1 102 ? 7.530 9.904 -21.853 1.00 76.94 102 HIS A N 1
ATOM 795 C CA . HIS A 1 102 ? 7.962 11.286 -21.572 1.00 76.94 102 HIS A CA 1
ATOM 796 C C . HIS A 1 102 ? 9.451 11.487 -21.249 1.00 76.94 102 HIS A C 1
ATOM 798 O O . HIS A 1 102 ? 9.850 12.616 -20.966 1.00 76.94 102 HIS A O 1
ATOM 804 N N . LEU A 1 103 ? 10.301 10.461 -21.361 1.00 79.06 103 LEU A N 1
ATOM 805 C CA . LEU A 1 103 ? 11.742 10.681 -21.267 1.00 79.06 103 LEU A CA 1
ATOM 806 C C . LEU A 1 103 ? 12.245 11.518 -22.452 1.00 79.06 103 LEU A C 1
ATOM 808 O O . LEU A 1 103 ? 11.898 11.219 -23.601 1.00 79.06 103 LEU A O 1
ATOM 812 N N . PRO A 1 104 ? 13.121 12.511 -22.218 1.00 72.31 104 PRO A N 1
ATOM 813 C CA . PRO A 1 104 ? 13.698 13.330 -23.275 1.00 72.31 104 PRO A CA 1
ATOM 814 C C . PRO A 1 104 ? 14.853 12.579 -23.961 1.00 72.31 104 PRO A C 1
ATOM 816 O O . PRO A 1 104 ? 16.002 13.013 -23.925 1.00 72.31 104 PRO A O 1
ATOM 819 N N . LYS A 1 105 ? 14.554 11.424 -24.577 1.00 71.25 105 LYS A N 1
ATOM 820 C CA . LYS A 1 105 ? 15.552 10.520 -25.186 1.00 71.25 105 LYS A CA 1
ATOM 821 C C . LYS A 1 105 ? 16.417 11.215 -26.241 1.00 71.25 105 LYS A C 1
ATOM 823 O O . LYS A 1 105 ? 17.581 10.884 -26.381 1.00 71.25 105 LYS A O 1
ATOM 828 N N . GLU A 1 106 ? 15.859 12.193 -26.948 1.00 75.00 106 GLU A N 1
ATOM 829 C CA . GLU A 1 106 ? 16.569 12.952 -27.986 1.00 75.00 106 GLU A CA 1
ATOM 830 C C . GLU A 1 106 ? 17.475 14.060 -27.422 1.00 75.00 106 GLU A C 1
ATOM 832 O O . GLU A 1 106 ? 18.331 14.574 -28.137 1.00 75.00 106 GLU A O 1
ATOM 837 N N . MET A 1 107 ? 17.301 14.440 -26.150 1.00 80.06 107 MET A N 1
ATOM 838 C CA . MET A 1 107 ? 18.085 15.498 -25.498 1.00 80.06 107 MET A CA 1
ATOM 839 C C . MET A 1 107 ? 19.211 14.953 -24.613 1.00 80.06 107 MET A C 1
ATOM 841 O O . MET A 1 107 ? 20.047 15.728 -24.149 1.00 80.06 107 MET A O 1
ATOM 845 N N . LEU A 1 108 ? 19.227 13.644 -24.354 1.00 81.62 108 LEU A N 1
ATOM 846 C CA . LEU A 1 108 ? 20.222 12.979 -23.519 1.00 81.62 108 LEU A CA 1
ATOM 847 C C . LEU A 1 108 ? 21.130 12.114 -24.390 1.00 81.62 108 LEU A C 1
ATOM 849 O O . LEU A 1 108 ? 20.665 11.407 -25.279 1.00 81.62 108 LEU A O 1
ATOM 853 N N . ASN A 1 109 ? 22.432 12.144 -24.109 1.00 87.00 109 ASN A N 1
ATOM 854 C CA . ASN A 1 109 ? 23.333 11.117 -24.624 1.00 87.00 109 ASN A CA 1
ATOM 855 C C . ASN A 1 109 ? 23.109 9.788 -23.869 1.00 87.00 109 ASN A C 1
ATOM 857 O O . ASN A 1 109 ? 22.488 9.760 -22.803 1.00 87.00 109 ASN A O 1
ATOM 861 N N . ASP A 1 110 ? 23.650 8.693 -24.405 1.00 84.38 110 ASP A N 1
ATOM 862 C CA . ASP A 1 110 ? 23.486 7.347 -23.839 1.00 84.38 110 ASP A CA 1
ATOM 863 C C . ASP A 1 110 ? 23.948 7.233 -22.376 1.00 84.38 110 ASP A C 1
ATOM 865 O O . ASP A 1 110 ? 23.358 6.485 -21.592 1.00 84.38 110 ASP A O 1
ATOM 869 N N . ASP A 1 111 ? 24.999 7.959 -21.993 1.00 88.69 111 ASP A N 1
ATOM 870 C CA . ASP A 1 111 ? 25.568 7.889 -20.647 1.00 88.69 111 ASP A CA 1
ATOM 871 C C . ASP A 1 111 ? 24.693 8.620 -19.626 1.00 88.69 111 ASP A C 1
ATOM 873 O O . ASP A 1 111 ? 24.434 8.101 -18.538 1.00 88.69 111 ASP A O 1
ATOM 877 N N . ASP A 1 112 ? 24.197 9.805 -19.971 1.00 87.12 112 ASP A N 1
ATOM 878 C CA . ASP A 1 112 ? 23.313 10.586 -19.109 1.00 87.12 112 ASP A CA 1
ATOM 879 C C . ASP A 1 112 ? 21.932 9.934 -18.992 1.00 87.12 112 ASP A C 1
ATOM 881 O O . ASP A 1 112 ? 21.357 9.906 -17.901 1.00 87.12 112 ASP A O 1
ATOM 885 N N . PHE A 1 113 ? 21.448 9.299 -20.065 1.00 85.00 113 PHE A N 1
ATOM 886 C CA . PHE A 1 113 ? 20.255 8.457 -20.017 1.00 85.00 113 PHE A CA 1
ATOM 887 C C . PHE A 1 113 ? 20.418 7.306 -19.010 1.00 85.00 113 PHE A C 1
ATOM 889 O O . PHE A 1 113 ? 19.584 7.138 -18.118 1.00 85.00 113 PHE A O 1
ATOM 896 N N . LYS A 1 114 ? 21.522 6.546 -19.083 1.00 85.69 114 LYS A N 1
ATOM 897 C CA . LYS A 1 114 ? 21.796 5.439 -18.145 1.00 85.69 114 LYS A CA 1
ATOM 898 C C . LYS A 1 114 ? 21.887 5.906 -16.693 1.00 85.69 114 LYS A C 1
ATOM 900 O O . LYS A 1 114 ? 21.365 5.224 -15.807 1.00 85.69 114 LYS A O 1
ATOM 905 N N . LYS A 1 115 ? 22.527 7.053 -16.434 1.00 88.19 115 LYS A N 1
ATOM 906 C CA . LYS A 1 115 ? 22.615 7.630 -15.081 1.00 88.19 115 LYS A CA 1
ATOM 907 C C . LYS A 1 115 ? 21.235 7.979 -14.533 1.00 88.19 115 LYS A C 1
ATOM 909 O O . LYS A 1 115 ? 20.943 7.607 -13.400 1.00 88.19 115 LYS A O 1
ATOM 914 N N . LEU A 1 116 ? 20.393 8.639 -15.333 1.00 87.56 116 LEU A N 1
ATOM 915 C CA . LEU A 1 116 ? 19.028 8.989 -14.937 1.00 87.56 116 LEU A CA 1
ATOM 916 C C . LEU A 1 116 ? 18.214 7.735 -14.592 1.00 87.56 116 LEU A C 1
ATOM 918 O O . LEU A 1 116 ? 17.595 7.683 -13.533 1.00 87.56 116 LEU A O 1
ATOM 922 N N . MET A 1 117 ? 18.267 6.699 -15.438 1.00 88.69 117 MET A N 1
ATOM 923 C CA . MET A 1 117 ? 17.540 5.449 -15.182 1.00 88.69 117 MET A CA 1
ATOM 924 C C . MET A 1 117 ? 18.025 4.757 -13.909 1.00 88.69 117 MET A C 1
ATOM 926 O O . MET A 1 117 ? 17.218 4.346 -13.080 1.00 88.69 117 MET A O 1
ATOM 930 N N . THR A 1 118 ? 19.342 4.681 -13.719 1.00 91.31 118 THR A N 1
ATOM 931 C CA . THR A 1 118 ? 19.934 4.066 -12.524 1.00 91.31 118 THR A CA 1
ATOM 932 C C . THR A 1 118 ? 19.531 4.810 -11.250 1.00 91.31 118 THR A C 1
ATOM 934 O O . THR A 1 118 ? 19.248 4.172 -10.237 1.00 91.31 118 THR A O 1
ATOM 937 N N . LEU A 1 119 ? 19.478 6.145 -11.295 1.00 93.56 119 LEU A N 1
ATOM 938 C CA . LEU A 1 119 ? 19.065 6.964 -10.158 1.00 93.56 119 LEU A CA 1
ATOM 939 C C . LEU A 1 119 ? 17.608 6.694 -9.778 1.00 93.56 119 LEU A C 1
ATOM 941 O O . LEU A 1 119 ? 17.333 6.392 -8.623 1.00 93.56 119 LEU A O 1
ATOM 945 N N . VAL A 1 120 ? 16.696 6.730 -10.749 1.00 92.88 120 VAL A N 1
ATOM 946 C CA . VAL A 1 120 ? 15.270 6.510 -10.482 1.00 92.88 120 VAL A CA 1
ATOM 947 C C . VAL A 1 120 ? 15.011 5.100 -9.946 1.00 92.88 120 VAL A C 1
ATOM 949 O O . VAL A 1 120 ? 14.290 4.947 -8.963 1.00 92.88 120 VAL A O 1
ATOM 952 N N . VAL A 1 121 ? 15.639 4.069 -10.525 1.00 94.94 121 VAL A N 1
ATOM 953 C CA . VAL A 1 121 ? 15.538 2.693 -10.002 1.00 94.94 121 VAL A CA 1
ATOM 954 C C . VAL A 1 121 ? 16.036 2.618 -8.560 1.00 94.94 121 VAL A C 1
ATOM 956 O O . VAL A 1 121 ? 15.408 1.969 -7.725 1.00 94.94 121 VAL A O 1
ATOM 959 N N . LYS A 1 122 ? 17.144 3.297 -8.243 1.00 96.12 122 LYS A N 1
ATOM 960 C CA . LYS A 1 122 ? 17.681 3.337 -6.880 1.00 96.12 122 LYS A CA 1
ATOM 961 C C . LYS A 1 122 ? 16.691 3.976 -5.906 1.00 96.12 122 LYS A C 1
ATOM 963 O O . LYS A 1 122 ? 16.430 3.390 -4.863 1.00 96.12 122 LYS A O 1
ATOM 968 N N . GLU A 1 123 ? 16.127 5.130 -6.249 1.00 96.56 123 GLU A N 1
ATOM 969 C CA . GLU A 1 123 ? 15.162 5.829 -5.391 1.00 96.56 123 GLU A CA 1
ATOM 970 C C . GLU A 1 123 ? 13.875 5.015 -5.179 1.00 96.56 123 GLU A C 1
ATOM 972 O O . GLU A 1 123 ? 13.327 4.988 -4.077 1.00 96.56 123 GLU A O 1
ATOM 977 N N . VAL A 1 124 ? 13.406 4.306 -6.210 1.00 95.94 124 VAL A N 1
ATOM 978 C CA . VAL A 1 124 ? 12.260 3.392 -6.096 1.00 95.94 124 VAL A CA 1
ATOM 979 C C . VAL A 1 124 ? 12.581 2.209 -5.184 1.00 95.94 124 VAL A C 1
ATOM 981 O O . VAL A 1 124 ? 11.757 1.862 -4.341 1.00 95.94 124 VAL A O 1
ATOM 984 N N . ASN A 1 125 ? 13.765 1.608 -5.314 1.00 96.06 125 ASN A N 1
ATOM 985 C CA . ASN A 1 125 ? 14.181 0.504 -4.449 1.00 96.06 125 ASN A CA 1
ATOM 986 C C . ASN A 1 125 ? 14.298 0.953 -2.988 1.00 96.06 125 ASN A C 1
ATOM 988 O O . ASN A 1 125 ? 13.766 0.283 -2.112 1.00 96.06 125 ASN A O 1
ATOM 992 N N . GLU A 1 126 ? 14.903 2.117 -2.728 1.00 96.12 126 GLU A N 1
ATOM 993 C CA . GLU A 1 126 ? 14.982 2.698 -1.379 1.00 96.12 126 GLU A CA 1
ATOM 994 C C . GLU A 1 126 ? 13.588 2.920 -0.771 1.00 96.12 126 GLU A C 1
ATOM 996 O O . GLU A 1 126 ? 13.371 2.675 0.417 1.00 96.12 126 GLU A O 1
ATOM 1001 N N . LEU A 1 127 ? 12.624 3.344 -1.592 1.00 94.81 127 LEU A N 1
ATOM 1002 C CA . LEU A 1 127 ? 11.242 3.525 -1.163 1.00 94.81 127 LEU A CA 1
ATOM 1003 C C . LEU A 1 127 ? 10.532 2.191 -0.876 1.00 94.81 127 LEU A C 1
ATOM 1005 O O . LEU A 1 127 ? 9.771 2.100 0.084 1.00 94.81 127 LEU A O 1
ATOM 1009 N N . LEU A 1 128 ? 10.752 1.161 -1.693 1.00 96.31 128 LEU A N 1
ATOM 1010 C CA . LEU A 1 128 ? 10.180 -0.172 -1.473 1.00 96.31 128 LEU A CA 1
ATOM 1011 C C . LEU A 1 128 ? 10.772 -0.839 -0.227 1.00 96.31 128 LEU A C 1
ATOM 1013 O O . LEU A 1 128 ? 10.021 -1.417 0.561 1.00 96.31 128 LEU A O 1
ATOM 1017 N N . ASP A 1 129 ? 12.080 -0.687 -0.012 1.00 96.25 129 ASP A N 1
ATOM 1018 C CA . ASP A 1 129 ? 12.783 -1.171 1.176 1.00 96.25 129 ASP A CA 1
ATOM 1019 C C . ASP A 1 129 ? 12.252 -0.498 2.450 1.00 96.25 129 ASP A C 1
ATOM 1021 O O . ASP A 1 129 ? 12.017 -1.180 3.449 1.00 96.25 129 ASP A O 1
ATOM 1025 N N . LEU A 1 130 ? 11.975 0.814 2.405 1.00 93.19 130 LEU A N 1
ATOM 1026 C CA . LEU A 1 130 ? 11.370 1.556 3.521 1.00 93.19 130 LEU A CA 1
ATOM 1027 C C . LEU A 1 130 ? 10.031 0.952 3.975 1.00 93.19 130 LEU A C 1
ATOM 1029 O O . LEU A 1 130 ? 9.730 0.951 5.169 1.00 93.19 130 LEU A O 1
ATOM 1033 N N . TYR A 1 131 ? 9.235 0.433 3.038 1.00 92.81 131 TYR A N 1
ATOM 1034 C CA . TYR A 1 131 ? 7.942 -0.199 3.319 1.00 92.81 131 TYR A CA 1
ATOM 1035 C C . TYR A 1 131 ? 8.006 -1.734 3.361 1.00 92.81 131 TYR A C 1
ATOM 1037 O O . TYR A 1 131 ? 6.962 -2.393 3.409 1.00 92.81 131 TYR A O 1
ATOM 1045 N N . GLU A 1 132 ? 9.213 -2.307 3.385 1.00 94.44 132 GLU A N 1
ATOM 1046 C CA . GLU A 1 132 ? 9.465 -3.749 3.468 1.00 94.44 132 GLU A CA 1
ATOM 1047 C C . GLU A 1 132 ? 8.782 -4.550 2.340 1.00 94.44 132 GLU A C 1
ATOM 1049 O O . GLU A 1 132 ? 8.188 -5.608 2.577 1.00 94.44 132 GLU A O 1
ATOM 1054 N N . ILE A 1 133 ? 8.828 -4.032 1.111 1.00 96.06 133 ILE A N 1
ATOM 1055 C CA . ILE A 1 133 ? 8.279 -4.686 -0.080 1.00 96.06 133 ILE A CA 1
ATOM 1056 C C . ILE A 1 133 ? 9.408 -5.237 -0.949 1.00 96.06 133 ILE A C 1
ATOM 1058 O O . ILE A 1 133 ? 10.274 -4.506 -1.416 1.00 96.06 133 ILE A O 1
ATOM 1062 N N . GLN A 1 134 ? 9.351 -6.535 -1.243 1.00 95.44 134 GLN A N 1
ATOM 1063 C CA . GLN A 1 134 ? 10.318 -7.204 -2.114 1.00 95.44 134 GLN A CA 1
ATOM 1064 C C . GLN A 1 134 ? 9.942 -7.083 -3.594 1.00 95.44 134 GLN A C 1
ATOM 1066 O O . GLN A 1 134 ? 8.776 -7.214 -3.968 1.00 95.44 134 GLN A O 1
ATOM 1071 N N . ILE A 1 135 ? 10.939 -6.931 -4.465 1.00 94.12 135 ILE A N 1
ATOM 1072 C CA . ILE A 1 135 ? 10.744 -7.022 -5.915 1.00 94.12 135 ILE A CA 1
ATOM 1073 C C . ILE A 1 135 ? 10.929 -8.478 -6.349 1.00 94.12 135 ILE A C 1
ATOM 1075 O O . ILE A 1 135 ? 11.991 -9.063 -6.159 1.00 94.12 135 ILE A O 1
ATOM 1079 N N . THR A 1 136 ? 9.891 -9.053 -6.952 1.00 91.75 136 THR A N 1
ATOM 1080 C CA . THR A 1 136 ? 9.903 -10.427 -7.504 1.00 91.75 136 THR A CA 1
ATOM 1081 C C . THR A 1 136 ? 10.217 -10.465 -8.999 1.00 91.75 136 THR A C 1
ATOM 1083 O O . THR A 1 136 ? 10.757 -11.444 -9.507 1.00 91.7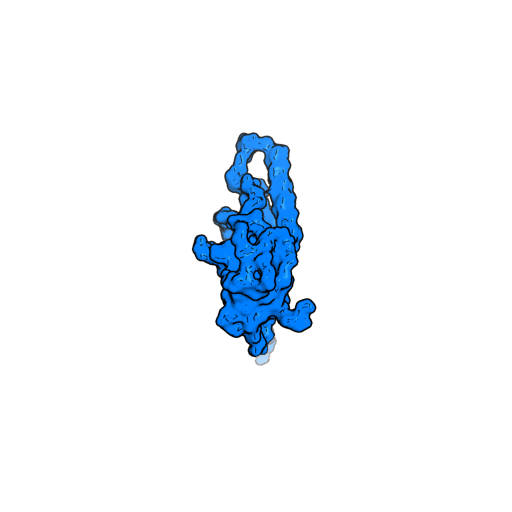5 136 THR A O 1
ATOM 1086 N N . GLY A 1 137 ? 9.957 -9.364 -9.698 1.00 89.31 137 GLY A N 1
ATOM 1087 C CA . GLY A 1 137 ? 10.322 -9.172 -11.095 1.00 89.31 137 GLY A CA 1
ATOM 1088 C C . GLY A 1 137 ? 10.330 -7.690 -11.435 1.00 89.31 137 GLY A C 1
ATOM 1089 O O . GLY A 1 137 ? 9.527 -6.930 -10.895 1.00 89.31 137 GLY A O 1
ATOM 1090 N N . ALA A 1 138 ? 11.230 -7.278 -12.322 1.00 90.12 138 ALA A N 1
ATOM 1091 C CA . ALA A 1 138 ? 11.285 -5.923 -12.855 1.00 90.12 138 ALA A CA 1
ATOM 1092 C C . ALA A 1 138 ? 11.371 -5.978 -14.382 1.00 90.12 138 ALA A C 1
ATOM 1094 O O . ALA A 1 138 ? 12.072 -6.830 -14.926 1.00 90.12 138 ALA A O 1
ATOM 1095 N N . TYR A 1 139 ? 10.670 -5.074 -15.059 1.00 87.94 139 TYR A N 1
ATOM 1096 C CA . TYR A 1 139 ? 10.742 -4.909 -16.506 1.00 87.94 139 TYR A CA 1
ATOM 1097 C C . TYR A 1 139 ? 10.984 -3.447 -16.878 1.00 87.94 139 TYR A C 1
ATOM 1099 O O . TYR A 1 139 ? 10.422 -2.551 -16.250 1.00 87.94 139 TYR A O 1
ATOM 1107 N N . TYR A 1 140 ? 11.793 -3.228 -17.914 1.00 86.31 140 TYR A N 1
ATOM 1108 C CA . TYR A 1 140 ? 12.174 -1.917 -18.432 1.00 86.31 140 TYR A CA 1
ATOM 1109 C C . TYR A 1 140 ? 11.780 -1.819 -19.910 1.00 86.31 140 TYR A C 1
ATOM 1111 O O . TYR A 1 140 ? 12.312 -2.549 -20.746 1.00 86.31 140 TYR A O 1
ATOM 1119 N N . ASP A 1 141 ? 10.862 -0.915 -20.256 1.00 81.69 141 ASP A N 1
ATOM 1120 C CA . ASP A 1 141 ? 10.254 -0.881 -21.601 1.00 81.69 141 ASP A CA 1
ATOM 1121 C C . ASP A 1 141 ? 11.198 -0.484 -22.753 1.00 81.69 141 ASP A C 1
ATOM 1123 O O . ASP A 1 141 ? 10.850 -0.629 -23.926 1.00 81.69 141 ASP A O 1
ATOM 1127 N N . TRP A 1 142 ? 12.395 0.022 -22.443 1.00 74.75 142 TRP A N 1
ATOM 1128 C CA . TRP A 1 142 ? 13.422 0.380 -23.427 1.00 74.75 142 TRP A CA 1
ATOM 1129 C C . TRP A 1 142 ? 14.430 -0.743 -23.698 1.00 74.75 142 TRP A C 1
ATOM 1131 O O . TRP A 1 142 ? 15.318 -0.573 -24.541 1.00 74.75 142 TRP A O 1
ATOM 1141 N N . GLU A 1 143 ? 14.314 -1.883 -23.018 1.00 69.25 143 GLU A N 1
ATOM 1142 C CA . GLU A 1 143 ? 15.046 -3.092 -23.383 1.00 69.25 143 GLU A CA 1
ATOM 1143 C C . GLU A 1 143 ? 14.364 -3.712 -24.618 1.00 69.25 143 GLU A C 1
ATOM 1145 O O . GLU A 1 143 ? 13.169 -3.997 -24.617 1.00 69.25 143 GLU A O 1
ATOM 1150 N N . ARG A 1 144 ? 15.115 -3.798 -25.731 1.00 56.09 144 ARG A N 1
ATOM 1151 C CA . ARG A 1 144 ? 14.602 -4.004 -27.108 1.00 56.09 144 ARG A CA 1
ATOM 1152 C C . ARG A 1 144 ? 13.860 -5.321 -27.344 1.00 56.09 144 ARG A C 1
ATOM 1154 O O . ARG A 1 144 ? 13.126 -5.417 -28.322 1.00 56.09 144 ARG A O 1
ATOM 1161 N N . ASP A 1 145 ? 14.020 -6.272 -26.441 1.00 59.22 145 ASP A N 1
ATOM 1162 C CA . ASP A 1 145 ? 13.257 -7.506 -26.387 1.00 59.22 145 ASP A CA 1
ATOM 1163 C C . ASP A 1 145 ? 12.527 -7.480 -25.044 1.00 59.22 145 ASP A C 1
ATOM 1165 O O . ASP A 1 145 ? 13.193 -7.320 -24.025 1.00 59.22 145 ASP A O 1
ATOM 1169 N N . PHE A 1 146 ? 11.189 -7.603 -25.010 1.00 62.16 146 PHE A N 1
ATOM 1170 C CA . PHE A 1 146 ? 10.477 -7.923 -23.763 1.00 62.16 146 PHE A CA 1
ATOM 1171 C C . PHE A 1 146 ? 11.029 -9.281 -23.320 1.00 62.16 146 PHE A C 1
ATOM 1173 O O . PHE A 1 146 ? 10.646 -10.292 -23.914 1.00 62.16 146 PHE A O 1
ATOM 1180 N N . PRO A 1 147 ? 12.040 -9.322 -22.434 1.00 52.84 147 PRO A N 1
ATOM 1181 C CA . PRO A 1 147 ? 13.151 -10.251 -22.582 1.00 52.84 147 PRO A CA 1
ATOM 1182 C C . PRO A 1 147 ? 12.629 -11.625 -22.219 1.00 52.84 147 PRO A C 1
ATOM 1184 O O . PRO A 1 147 ? 12.411 -11.888 -21.047 1.00 52.84 147 PRO A O 1
ATOM 1187 N N . GLU A 1 148 ? 12.285 -12.441 -23.216 1.00 54.19 148 GLU A N 1
ATOM 1188 C CA . GLU A 1 148 ? 11.658 -13.758 -23.054 1.00 54.19 148 GLU A CA 1
ATOM 1189 C C . GLU A 1 148 ? 10.729 -13.860 -21.821 1.00 54.19 148 GLU A C 1
ATOM 1191 O O . GLU A 1 148 ? 10.823 -14.756 -20.986 1.00 54.19 148 GLU A O 1
ATOM 1196 N N . LYS A 1 149 ? 9.785 -12.906 -21.788 1.00 58.19 149 LYS A N 1
ATOM 1197 C CA . LYS A 1 149 ? 8.598 -12.791 -20.930 1.00 58.19 149 LYS A CA 1
ATOM 1198 C C . LYS A 1 149 ? 8.904 -12.506 -19.460 1.00 58.19 149 LYS A C 1
ATOM 1200 O O . LYS A 1 149 ? 9.112 -13.427 -18.685 1.00 58.19 149 LYS A O 1
ATOM 1205 N N . PHE A 1 150 ? 8.790 -11.242 -19.040 1.00 75.06 150 PHE A N 1
ATOM 1206 C CA . PHE A 1 150 ? 8.422 -10.921 -17.655 1.00 75.06 150 PHE A CA 1
ATOM 1207 C C . PHE A 1 150 ? 7.205 -11.784 -17.299 1.00 75.06 150 PHE A C 1
ATOM 1209 O O . PHE A 1 150 ? 6.135 -11.622 -17.877 1.00 75.06 150 PHE A O 1
ATOM 1216 N N . GLN A 1 151 ? 7.410 -12.807 -16.471 1.00 78.88 151 GLN A N 1
ATOM 1217 C CA . GLN A 1 151 ? 6.383 -13.798 -16.175 1.00 78.88 151 GLN A CA 1
ATOM 1218 C C . GLN A 1 151 ? 5.639 -13.347 -14.940 1.00 78.88 151 GLN A C 1
ATOM 1220 O O . GLN A 1 151 ? 6.258 -12.937 -13.961 1.00 78.88 151 GLN A O 1
ATOM 1225 N N . LEU A 1 152 ? 4.319 -13.489 -14.958 1.00 82.44 152 LEU A N 1
ATOM 1226 C CA . LEU A 1 152 ? 3.540 -13.254 -13.759 1.00 82.44 152 LEU A CA 1
ATOM 1227 C C . LEU A 1 152 ? 3.941 -14.246 -12.677 1.00 82.44 152 LEU A C 1
ATOM 1229 O O . LEU A 1 152 ? 3.727 -15.453 -12.796 1.00 82.44 152 LEU A O 1
ATOM 1233 N N . GLN A 1 153 ? 4.504 -13.702 -11.610 1.00 83.00 153 GLN A N 1
ATOM 1234 C CA . GLN A 1 153 ? 4.798 -14.423 -10.389 1.00 83.00 153 GLN A CA 1
ATOM 1235 C C . GLN A 1 153 ? 3.745 -14.075 -9.346 1.00 83.00 153 GLN A C 1
ATOM 1237 O O . GLN A 1 153 ? 3.359 -12.911 -9.202 1.00 83.00 153 GLN A O 1
ATOM 1242 N N . LYS A 1 154 ? 3.292 -15.086 -8.600 1.00 84.12 154 LYS A N 1
ATOM 1243 C CA . LYS A 1 154 ? 2.459 -14.845 -7.422 1.00 84.12 154 LYS A CA 1
ATOM 1244 C C . LYS A 1 154 ? 3.272 -14.080 -6.394 1.00 84.12 154 LYS A C 1
ATOM 1246 O O . LYS A 1 154 ? 4.420 -14.433 -6.114 1.00 84.12 154 LYS A O 1
ATOM 1251 N N . ASN A 1 155 ? 2.668 -13.050 -5.830 1.00 86.38 155 ASN A N 1
ATOM 1252 C CA . ASN A 1 155 ? 3.336 -12.252 -4.825 1.00 86.38 155 ASN A CA 1
ATOM 1253 C C . ASN A 1 155 ? 3.340 -13.006 -3.487 1.00 86.38 155 ASN A C 1
ATOM 1255 O O . ASN A 1 155 ? 2.453 -13.808 -3.187 1.00 86.38 155 ASN A O 1
ATOM 1259 N N . ILE A 1 156 ? 4.336 -12.732 -2.650 1.00 88.25 156 ILE A N 1
ATOM 1260 C CA . ILE A 1 156 ? 4.368 -13.229 -1.277 1.00 88.25 156 ILE A CA 1
ATOM 1261 C C . ILE A 1 156 ? 3.283 -12.474 -0.514 1.00 88.25 156 ILE A C 1
ATOM 1263 O O . ILE A 1 156 ? 3.346 -11.251 -0.414 1.00 88.25 156 ILE A O 1
ATOM 1267 N N . MET A 1 157 ? 2.297 -13.182 0.035 1.00 89.81 157 MET A N 1
ATOM 1268 C CA . MET A 1 157 ? 1.184 -12.573 0.764 1.00 89.81 157 MET A CA 1
ATOM 1269 C C . MET A 1 157 ? 1.084 -13.104 2.190 1.00 89.81 157 MET A C 1
ATOM 1271 O O . MET A 1 157 ? 1.180 -14.306 2.424 1.00 89.81 157 MET A O 1
ATOM 1275 N N . ALA A 1 158 ? 0.815 -12.208 3.135 1.00 88.94 158 ALA A N 1
ATOM 1276 C CA . ALA A 1 158 ? 0.342 -12.553 4.467 1.00 88.94 158 ALA A CA 1
ATOM 1277 C C . ALA A 1 158 ? -1.178 -12.351 4.505 1.00 88.94 158 ALA A C 1
ATOM 1279 O O . ALA A 1 158 ? -1.642 -11.213 4.569 1.00 88.94 158 ALA A O 1
ATOM 1280 N N . LYS A 1 159 ? -1.949 -13.445 4.436 1.00 87.44 159 LYS A N 1
ATOM 1281 C CA . LYS A 1 159 ? -3.415 -13.436 4.574 1.00 87.44 159 LYS A CA 1
ATOM 1282 C C . LYS A 1 159 ? -3.785 -13.889 5.983 1.00 87.44 159 LYS A C 1
ATOM 1284 O O . LYS A 1 159 ? -3.338 -14.947 6.416 1.00 87.44 159 LYS A O 1
ATOM 1289 N N . PHE A 1 160 ? -4.597 -13.096 6.674 1.00 88.88 160 PHE A N 1
ATOM 1290 C CA . PHE A 1 160 ? -5.123 -13.434 7.991 1.00 88.88 160 PHE A CA 1
ATOM 1291 C C . PHE A 1 160 ? -6.627 -13.646 7.843 1.00 88.88 160 PHE A C 1
ATOM 1293 O O . PHE A 1 160 ? -7.290 -12.941 7.090 1.00 88.88 160 PHE A O 1
ATOM 1300 N N . SER A 1 161 ? -7.169 -14.660 8.509 1.00 85.44 161 SER A N 1
ATOM 1301 C CA . SER A 1 161 ? -8.612 -14.911 8.510 1.00 85.44 161 SER A CA 1
ATOM 1302 C C . SER A 1 161 ? -9.193 -14.506 9.861 1.00 85.44 161 SER A C 1
ATOM 1304 O O . SER A 1 161 ? -8.540 -14.747 10.877 1.00 85.44 161 SER A O 1
ATOM 1306 N N . PRO A 1 162 ? -10.386 -13.889 9.905 1.00 84.81 162 PRO A N 1
ATOM 1307 C CA . PRO A 1 162 ? -11.070 -13.651 11.166 1.00 84.81 162 PRO A CA 1
ATOM 1308 C C . PRO A 1 162 ? -11.378 -14.973 11.866 1.00 84.81 162 PRO A C 1
ATOM 1310 O O . PRO A 1 162 ? -11.799 -15.937 11.221 1.00 84.81 162 PRO A O 1
ATOM 1313 N N . GLU A 1 163 ? -11.228 -14.996 13.188 1.00 83.38 163 GLU A N 1
ATOM 1314 C CA . GLU A 1 163 ? -11.696 -16.120 13.994 1.00 83.38 163 GLU A CA 1
ATOM 1315 C C . GLU A 1 163 ? -13.231 -16.205 13.910 1.00 83.38 163 GLU A C 1
ATOM 1317 O O . GLU A 1 163 ? -13.921 -15.205 14.162 1.00 83.38 163 GLU A O 1
ATOM 1322 N N . PRO A 1 164 ? -13.802 -17.370 13.551 1.00 78.69 164 PRO A N 1
ATOM 1323 C CA . PRO A 1 164 ? -15.244 -17.522 13.448 1.00 78.69 164 PRO A CA 1
ATOM 1324 C C . PRO A 1 164 ? -15.945 -17.136 14.756 1.00 78.69 164 PRO A C 1
ATOM 1326 O O . PRO A 1 164 ? -15.617 -17.648 15.822 1.00 78.69 164 PRO A O 1
ATOM 1329 N N . ASN A 1 165 ? -16.963 -16.278 14.658 1.00 77.00 165 ASN A N 1
ATOM 1330 C CA . ASN A 1 165 ? -17.791 -15.791 15.773 1.00 77.00 165 ASN A CA 1
ATOM 1331 C C . ASN A 1 165 ? -17.108 -14.837 16.774 1.00 77.00 165 ASN A C 1
ATOM 1333 O O . ASN A 1 165 ? -17.723 -14.505 17.788 1.00 77.00 165 ASN A O 1
ATOM 1337 N N . THR A 1 166 ? -15.904 -14.336 16.489 1.00 84.81 166 THR A N 1
ATOM 1338 C CA . THR A 1 166 ? -15.234 -13.335 17.337 1.00 84.81 166 THR A CA 1
ATOM 1339 C C . THR A 1 166 ? -15.409 -11.940 16.744 1.00 84.81 166 THR A C 1
ATOM 1341 O O . THR A 1 166 ? -14.644 -11.506 15.886 1.00 84.81 166 THR A O 1
ATOM 1344 N N . LEU A 1 167 ? -16.453 -11.233 17.181 1.00 90.19 167 LEU A N 1
ATOM 1345 C CA . LEU A 1 167 ? -16.701 -9.851 16.770 1.00 90.19 167 LEU A CA 1
ATOM 1346 C C . LEU A 1 167 ? -15.865 -8.891 17.617 1.00 90.19 167 LEU A C 1
ATOM 1348 O O . LEU A 1 167 ? -15.995 -8.867 18.839 1.00 90.19 167 LEU A O 1
ATOM 1352 N N . MET A 1 168 ? -15.057 -8.065 16.959 1.00 91.75 168 MET A N 1
ATOM 1353 C CA . MET A 1 168 ? -14.360 -6.961 17.610 1.00 91.75 168 MET A CA 1
ATOM 1354 C C . MET A 1 168 ? -15.308 -5.767 17.728 1.00 91.75 168 MET A C 1
ATOM 1356 O O . MET A 1 168 ? -16.057 -5.469 16.794 1.00 91.75 168 MET A O 1
ATOM 1360 N N . THR A 1 169 ? -15.268 -5.083 18.869 1.00 94.88 169 THR A N 1
ATOM 1361 C CA . THR A 1 169 ? -15.891 -3.762 19.083 1.00 94.88 169 THR A CA 1
ATOM 1362 C C . THR A 1 169 ? -14.850 -2.653 19.144 1.00 94.88 169 THR A C 1
ATOM 1364 O O . THR A 1 169 ? -15.160 -1.504 18.853 1.00 94.88 169 THR A O 1
ATOM 1367 N N . GLU A 1 170 ? -13.611 -3.004 19.476 1.00 95.19 170 GLU A N 1
ATOM 1368 C CA . GLU A 1 170 ? -12.475 -2.096 19.538 1.00 95.19 170 GLU A CA 1
ATOM 1369 C C . GLU A 1 170 ? -11.257 -2.746 18.880 1.00 95.19 170 GLU A C 1
ATOM 1371 O O . GLU A 1 170 ? -11.101 -3.969 18.921 1.00 95.19 170 GLU A O 1
ATOM 1376 N N . ILE A 1 171 ? -10.397 -1.928 18.277 1.00 94.56 171 ILE A N 1
ATOM 1377 C CA . ILE A 1 171 ? -9.067 -2.333 17.817 1.00 94.56 171 ILE A CA 1
ATOM 1378 C C . ILE A 1 171 ? -8.036 -1.596 18.664 1.00 94.56 171 ILE A C 1
ATOM 1380 O O . ILE A 1 171 ? -8.039 -0.363 18.716 1.00 94.56 171 ILE A O 1
ATOM 1384 N N . HIS A 1 172 ? -7.120 -2.346 19.268 1.00 93.81 172 HIS A N 1
ATOM 1385 C CA . HIS A 1 172 ? -5.914 -1.791 19.871 1.00 93.81 172 HIS A CA 1
ATOM 1386 C C . HIS A 1 172 ? -4.756 -1.927 18.886 1.00 93.81 172 HIS A C 1
ATOM 1388 O O . HIS A 1 172 ? -4.659 -2.924 18.174 1.00 93.81 172 HIS A O 1
ATOM 1394 N N . SER A 1 173 ? -3.896 -0.911 18.796 1.00 92.19 173 SER A N 1
ATOM 1395 C CA . SER A 1 173 ? -2.694 -0.989 17.962 1.00 92.19 173 SER A CA 1
ATOM 1396 C C . SER A 1 173 ? -1.652 0.051 18.343 1.00 92.19 173 SER A C 1
ATOM 1398 O O . SER A 1 173 ? -1.974 1.142 18.811 1.00 92.19 173 SER A O 1
ATOM 1400 N N . TYR A 1 174 ? -0.402 -0.235 17.985 1.00 90.25 174 TYR A N 1
ATOM 1401 C CA . TYR A 1 174 ? 0.596 0.788 17.691 1.00 90.25 174 TYR A CA 1
ATOM 1402 C C . TYR A 1 174 ? 0.483 1.181 16.220 1.00 90.25 174 TYR A C 1
ATOM 1404 O O . TYR A 1 174 ? 0.713 0.361 15.333 1.00 90.25 174 TYR A O 1
ATOM 1412 N N . ALA A 1 175 ? 0.054 2.409 15.954 1.00 92.75 175 ALA A N 1
ATOM 1413 C CA . ALA A 1 175 ? -0.160 2.910 14.606 1.00 92.75 175 ALA A CA 1
ATOM 1414 C C . ALA A 1 175 ? 0.968 3.840 14.181 1.00 92.75 175 ALA A C 1
ATOM 1416 O O . ALA A 1 175 ? 1.305 4.783 14.897 1.00 92.75 175 ALA A O 1
ATOM 1417 N N . TYR A 1 176 ? 1.510 3.601 12.993 1.00 94.12 176 TYR A N 1
ATOM 1418 C CA . TYR A 1 176 ? 2.371 4.548 12.306 1.00 94.12 176 TYR A CA 1
ATOM 1419 C C . TYR A 1 176 ? 1.518 5.680 11.735 1.00 94.12 176 TYR A C 1
ATOM 1421 O O . TYR A 1 176 ? 0.649 5.448 10.891 1.00 94.12 176 TYR A O 1
ATOM 1429 N N . VAL A 1 177 ? 1.753 6.906 12.196 1.00 93.56 177 VAL A N 1
ATOM 1430 C CA . VAL A 1 177 ? 1.006 8.086 11.745 1.00 93.56 177 VAL A CA 1
ATOM 1431 C C . VAL A 1 177 ? 1.779 8.765 10.623 1.00 93.56 177 VAL A C 1
ATOM 1433 O O . VAL A 1 177 ? 2.828 9.370 10.868 1.00 93.56 177 VAL A O 1
ATOM 1436 N N . PHE A 1 178 ? 1.233 8.701 9.406 1.00 93.12 178 PHE A N 1
ATOM 1437 C CA . PHE A 1 178 ? 1.902 9.206 8.207 1.00 93.12 178 PHE A CA 1
ATOM 1438 C C . PHE A 1 178 ? 2.280 10.677 8.348 1.00 93.12 178 PHE A C 1
ATOM 1440 O O . PHE A 1 178 ? 1.496 11.496 8.852 1.00 93.12 178 PHE A O 1
ATOM 1447 N N . THR A 1 179 ? 3.482 10.998 7.878 1.00 91.06 179 THR A N 1
ATOM 1448 C CA . THR A 1 179 ? 4.003 12.364 7.779 1.00 91.06 179 THR A CA 1
ATOM 1449 C C . THR A 1 179 ? 3.132 13.233 6.867 1.00 91.06 179 THR A C 1
ATOM 1451 O O . THR A 1 179 ? 2.252 12.748 6.150 1.00 91.06 179 THR A O 1
ATOM 1454 N N . LYS A 1 180 ? 3.369 14.549 6.887 1.00 88.50 180 LYS A N 1
ATOM 1455 C CA . LYS A 1 180 ? 2.689 15.473 5.972 1.00 88.50 180 LYS A CA 1
ATOM 1456 C C . LYS A 1 180 ? 3.028 15.142 4.518 1.00 88.50 180 LYS A C 1
ATOM 1458 O O . LYS A 1 180 ? 2.164 15.250 3.653 1.00 88.50 180 LYS A O 1
ATOM 1463 N N . GLU A 1 181 ? 4.272 14.757 4.273 1.00 86.31 181 GLU A N 1
ATOM 1464 C CA . GLU A 1 181 ? 4.817 14.424 2.964 1.00 86.31 181 GLU A CA 1
ATOM 1465 C C . GLU A 1 181 ? 4.185 13.138 2.427 1.00 86.31 181 GLU A C 1
ATOM 1467 O O . GLU A 1 181 ? 3.736 13.119 1.286 1.00 86.31 181 GLU A O 1
ATOM 1472 N N . GLU A 1 182 ? 4.068 12.099 3.258 1.00 88.81 182 GLU A N 1
ATOM 1473 C CA . GLU A 1 182 ? 3.414 10.841 2.877 1.00 88.81 182 GLU A CA 1
ATOM 1474 C C . GLU A 1 182 ? 1.906 10.980 2.722 1.00 88.81 182 GLU A C 1
ATOM 1476 O O . GLU A 1 182 ? 1.324 10.308 1.884 1.00 88.81 182 GLU A O 1
ATOM 1481 N N . ALA A 1 183 ? 1.252 11.817 3.527 1.00 85.31 183 ALA A N 1
ATOM 1482 C CA . ALA A 1 183 ? -0.196 11.963 3.479 1.00 85.31 183 ALA A CA 1
ATOM 1483 C C . ALA A 1 183 ? -0.680 13.067 2.543 1.00 85.31 183 ALA A C 1
ATOM 1485 O O . ALA A 1 183 ? -1.882 13.195 2.335 1.00 85.31 183 ALA A O 1
ATOM 1486 N N . SER A 1 184 ? 0.213 13.925 2.050 1.00 84.81 184 SER A N 1
ATOM 1487 C CA . SER A 1 184 ? -0.153 15.165 1.352 1.00 84.81 184 SER A CA 1
ATOM 1488 C C . SER A 1 184 ? -1.176 16.027 2.121 1.00 84.81 184 SER A C 1
ATOM 1490 O O . SER A 1 184 ? -1.937 16.795 1.534 1.00 84.81 184 SER A O 1
ATOM 1492 N N . ASN A 1 185 ? -1.211 15.908 3.453 1.00 81.31 185 ASN A N 1
ATOM 1493 C CA . ASN A 1 185 ? -2.158 16.583 4.338 1.00 81.31 185 ASN A CA 1
ATOM 1494 C C . ASN A 1 185 ? -1.575 16.702 5.758 1.00 81.31 185 ASN A C 1
ATOM 1496 O O . ASN A 1 185 ? -0.771 15.879 6.187 1.00 81.31 185 ASN A O 1
ATOM 1500 N N . ASN A 1 186 ? -2.005 17.718 6.506 1.00 83.88 186 ASN A N 1
ATOM 1501 C CA . ASN A 1 186 ? -1.567 18.012 7.869 1.00 83.88 186 ASN A CA 1
ATO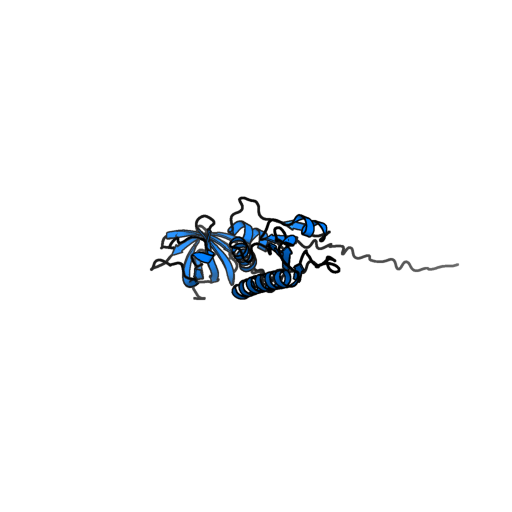M 1502 C C . ASN A 1 186 ? -2.704 17.968 8.912 1.00 83.88 186 ASN A C 1
ATOM 1504 O O . ASN A 1 186 ? -2.599 18.587 9.970 1.00 83.88 186 ASN A O 1
ATOM 1508 N N . THR A 1 187 ? -3.818 17.282 8.627 1.00 85.62 187 THR A N 1
ATOM 1509 C CA . THR A 1 187 ? -4.901 17.106 9.608 1.00 85.62 187 THR A CA 1
ATOM 1510 C C . THR A 1 187 ? -4.380 16.402 10.860 1.00 85.62 187 THR A C 1
ATOM 1512 O O . THR A 1 187 ? -3.794 15.321 10.762 1.00 85.62 187 THR A O 1
ATOM 1515 N N . ILE A 1 188 ? -4.610 17.026 12.017 1.00 87.12 188 ILE A N 1
ATOM 1516 C CA . ILE A 1 188 ? -4.348 16.464 13.345 1.00 87.12 188 ILE A CA 1
ATOM 1517 C C . ILE A 1 188 ? -5.476 15.492 13.683 1.00 87.12 188 ILE A C 1
ATOM 1519 O O . ILE A 1 188 ? -6.642 15.793 13.431 1.00 87.12 188 ILE A O 1
ATOM 1523 N N . ILE A 1 189 ? -5.129 14.347 14.264 1.00 90.56 189 ILE A N 1
ATOM 1524 C CA . ILE A 1 189 ? -6.097 13.360 14.737 1.00 90.56 189 ILE A CA 1
ATOM 1525 C C . ILE A 1 189 ? -6.343 13.619 16.226 1.00 90.56 189 ILE A C 1
ATOM 1527 O O . ILE A 1 189 ? -5.411 13.596 17.027 1.00 90.56 189 ILE A O 1
ATOM 1531 N N . THR A 1 190 ? -7.588 13.879 16.608 1.00 92.69 190 THR A N 1
ATOM 1532 C CA . THR A 1 190 ? -7.996 14.084 18.010 1.00 92.69 190 THR A CA 1
ATOM 1533 C C . THR A 1 190 ? -8.960 12.996 18.466 1.00 92.69 190 THR A C 1
ATOM 1535 O O . THR A 1 190 ? -9.497 12.256 17.638 1.00 92.69 190 THR A O 1
ATOM 1538 N N . ASP A 1 191 ? -9.225 12.927 19.771 1.00 94.31 191 ASP A N 1
ATOM 1539 C CA . ASP A 1 191 ? -10.332 12.123 20.296 1.00 94.31 191 ASP A CA 1
ATOM 1540 C C . ASP A 1 191 ? -11.641 12.433 19.551 1.00 94.31 191 ASP A C 1
ATOM 1542 O O . ASP A 1 191 ? -11.913 13.588 19.203 1.00 94.31 191 ASP A O 1
ATOM 1546 N N . GLY A 1 192 ? -12.415 11.393 19.247 1.00 94.50 192 GLY A N 1
ATOM 1547 C CA . GLY A 1 192 ? -13.668 11.514 18.501 1.00 94.50 192 GLY A CA 1
ATOM 1548 C C . GLY A 1 192 ? -13.507 11.622 16.980 1.00 94.50 192 GLY A C 1
ATOM 1549 O O . GLY A 1 192 ? -14.510 11.665 16.269 1.00 94.50 192 GLY A O 1
ATOM 1550 N N . THR A 1 193 ? -12.278 11.650 16.450 1.00 95.12 193 THR A N 1
ATOM 1551 C CA . THR A 1 193 ? -12.059 11.653 14.995 1.00 95.12 193 THR A CA 1
ATOM 1552 C C . THR A 1 193 ? -12.545 10.336 14.397 1.00 95.12 193 THR A C 1
ATOM 1554 O O . THR A 1 193 ? -12.083 9.270 14.796 1.00 95.12 193 THR A O 1
ATOM 1557 N N . VAL A 1 194 ? -13.432 10.403 13.405 1.00 95.69 194 VAL A N 1
ATOM 1558 C CA . VAL A 1 194 ? -13.871 9.221 12.655 1.00 95.69 194 VAL A CA 1
ATOM 1559 C C . VAL A 1 194 ? -12.915 8.977 11.494 1.00 95.69 194 VAL A C 1
ATOM 1561 O O . VAL A 1 194 ? -12.690 9.865 10.670 1.00 95.69 194 VAL A O 1
ATOM 1564 N N . LEU A 1 195 ? -12.369 7.767 11.422 1.00 95.44 195 LEU A N 1
ATOM 1565 C CA . LEU A 1 195 ? -11.519 7.312 10.330 1.00 95.44 195 LEU A CA 1
ATOM 1566 C C . LEU A 1 195 ? -12.182 6.157 9.583 1.00 95.44 195 LEU A C 1
ATOM 1568 O O . LEU A 1 195 ? -12.833 5.305 10.188 1.00 95.44 195 LEU A O 1
ATOM 1572 N N . ALA A 1 196 ? -11.970 6.112 8.274 1.00 97.25 196 ALA A N 1
ATOM 1573 C CA . ALA A 1 196 ? -12.335 4.966 7.457 1.00 97.25 196 ALA A CA 1
ATOM 1574 C C . ALA A 1 196 ? -11.102 4.074 7.294 1.00 97.25 196 ALA A C 1
ATOM 1576 O O . ALA A 1 196 ? -10.010 4.586 7.022 1.00 97.25 196 ALA A O 1
ATOM 1577 N N . PHE A 1 197 ? -11.246 2.762 7.454 1.00 97.38 197 PHE A N 1
ATOM 1578 C CA . PHE A 1 197 ? -10.130 1.823 7.381 1.00 97.38 197 PHE A CA 1
ATOM 1579 C C . PHE A 1 197 ? -10.388 0.659 6.426 1.00 97.38 197 PHE A C 1
ATOM 1581 O O . PHE A 1 197 ? -11.533 0.311 6.137 1.00 97.38 197 PHE A O 1
ATOM 1588 N N . ALA A 1 198 ? -9.295 0.044 5.977 1.00 97.44 198 ALA A N 1
ATOM 1589 C CA . ALA A 1 198 ? -9.268 -1.278 5.367 1.00 97.44 198 ALA A CA 1
ATOM 1590 C C . ALA A 1 198 ? -8.232 -2.146 6.080 1.00 97.44 198 ALA A C 1
ATOM 1592 O O . ALA A 1 198 ? -7.056 -1.798 6.077 1.00 97.44 198 ALA A O 1
ATOM 1593 N N . CYS A 1 199 ? -8.659 -3.262 6.657 1.00 95.38 199 CYS A N 1
ATOM 1594 C CA . CYS A 1 199 ? -7.816 -4.328 7.181 1.00 95.38 199 CYS A CA 1
ATOM 1595 C C . CYS A 1 199 ? -7.971 -5.524 6.246 1.00 95.38 199 CYS A C 1
ATOM 1597 O O . CYS A 1 199 ? -8.952 -6.258 6.358 1.00 95.38 199 CYS A O 1
ATOM 1599 N N . GLN A 1 200 ? -7.049 -5.689 5.295 1.00 89.88 200 GLN A N 1
ATOM 1600 C CA . GLN A 1 200 ? -7.194 -6.683 4.224 1.00 89.88 200 GLN A CA 1
ATOM 1601 C C . GLN A 1 200 ? -8.511 -6.502 3.435 1.00 89.88 200 GLN A C 1
ATOM 1603 O O . GLN A 1 200 ? -8.694 -5.462 2.800 1.00 89.88 200 GLN A O 1
ATOM 1608 N N . ASP A 1 201 ? -9.430 -7.468 3.453 1.00 91.75 201 ASP A N 1
ATOM 1609 C CA . ASP A 1 201 ? -10.737 -7.387 2.784 1.00 91.75 201 ASP A CA 1
ATOM 1610 C C . ASP A 1 201 ? -11.837 -6.694 3.603 1.00 91.75 201 ASP A C 1
ATOM 1612 O O . ASP A 1 201 ? -12.924 -6.404 3.073 1.00 91.75 201 ASP A O 1
ATOM 1616 N N . VAL A 1 202 ? -11.572 -6.402 4.877 1.00 94.56 202 VAL A N 1
ATOM 1617 C CA . VAL A 1 202 ? -12.540 -5.797 5.790 1.00 94.56 202 VAL A CA 1
ATOM 1618 C C . VAL A 1 202 ? -12.404 -4.284 5.775 1.00 94.56 202 VAL A C 1
ATOM 1620 O O . VAL A 1 202 ? -11.349 -3.737 6.074 1.00 94.56 202 VAL A O 1
ATOM 1623 N N . ILE A 1 203 ? -13.503 -3.597 5.470 1.00 96.25 203 ILE A N 1
ATOM 1624 C CA . ILE A 1 203 ? -13.596 -2.136 5.501 1.00 96.25 203 ILE A CA 1
ATOM 1625 C C . ILE A 1 203 ? -14.601 -1.693 6.558 1.00 96.25 203 ILE A C 1
ATOM 1627 O O . ILE A 1 203 ? -15.620 -2.355 6.772 1.00 96.25 203 ILE A O 1
ATOM 1631 N N . GLY A 1 204 ? -14.350 -0.548 7.178 1.00 95.88 204 GLY A N 1
ATOM 1632 C CA . GLY A 1 204 ? -15.251 0.006 8.178 1.00 95.88 204 GLY A CA 1
ATOM 1633 C C . GLY A 1 204 ? -14.879 1.420 8.583 1.00 95.88 204 GLY A C 1
ATOM 1634 O O . GLY A 1 204 ? -13.919 1.997 8.071 1.00 95.88 204 GLY A O 1
ATOM 1635 N N . ASN A 1 205 ? -15.650 1.956 9.523 1.00 97.06 205 ASN A N 1
ATOM 1636 C CA . ASN A 1 205 ? -15.344 3.208 10.194 1.00 97.06 205 ASN A CA 1
ATOM 1637 C C . ASN A 1 205 ? -15.070 2.937 11.668 1.00 97.06 205 ASN A C 1
ATOM 1639 O O . ASN A 1 205 ? -15.693 2.060 12.278 1.00 97.06 205 ASN A O 1
ATOM 1643 N N . ALA A 1 206 ? -14.160 3.716 12.236 1.00 97.00 206 ALA A N 1
ATOM 1644 C CA . ALA A 1 206 ? -13.877 3.686 13.656 1.00 97.00 206 ALA A CA 1
ATOM 1645 C C . ALA A 1 206 ? -13.642 5.093 14.198 1.00 97.00 206 ALA A C 1
ATOM 1647 O O . ALA A 1 206 ? -13.128 5.969 13.499 1.00 97.00 206 ALA A O 1
ATOM 1648 N N . THR A 1 207 ? -13.997 5.289 15.459 1.00 97.31 207 THR A N 1
ATOM 1649 C CA . THR A 1 207 ? -13.737 6.519 16.198 1.00 97.31 207 THR A CA 1
ATOM 1650 C C . THR A 1 207 ? -12.432 6.369 16.966 1.00 97.31 207 THR A C 1
ATOM 1652 O O . THR A 1 207 ? -12.265 5.428 17.741 1.00 97.31 207 THR A O 1
ATOM 1655 N N . VAL A 1 208 ? -11.498 7.294 16.759 1.00 95.44 208 VAL A N 1
ATOM 1656 C CA . VAL A 1 208 ? -10.244 7.335 17.516 1.00 95.44 208 VAL A CA 1
ATOM 1657 C C . VAL A 1 208 ? -10.536 7.733 18.956 1.00 95.44 208 VAL A C 1
ATOM 1659 O O . VAL A 1 208 ? -11.152 8.774 19.198 1.00 95.44 208 VAL A O 1
ATOM 1662 N N . ARG A 1 209 ? -10.028 6.937 19.896 1.00 94.19 209 ARG A N 1
ATOM 1663 C CA . ARG A 1 209 ? -9.971 7.253 21.321 1.00 94.19 209 ARG A CA 1
ATOM 1664 C C . ARG A 1 209 ? -8.536 7.550 21.731 1.00 94.19 209 ARG A C 1
ATOM 1666 O O . ARG A 1 209 ? -7.664 6.686 21.624 1.00 94.19 209 ARG A O 1
ATOM 1673 N N . SER A 1 210 ? -8.282 8.784 22.162 1.00 88.94 210 SER A N 1
ATOM 1674 C CA . SER A 1 210 ? -6.943 9.238 22.561 1.00 88.94 210 SER A CA 1
ATOM 1675 C C . SER A 1 210 ? -7.009 10.286 23.667 1.00 88.94 210 SER A C 1
ATOM 1677 O O . SER A 1 210 ? -7.881 11.147 23.656 1.00 88.94 210 SER A O 1
ATOM 1679 N N . GLN A 1 211 ? -6.060 10.244 24.605 1.00 86.00 211 GLN A N 1
ATOM 1680 C CA . GLN A 1 211 ? -5.936 11.278 25.641 1.00 86.00 211 GLN A CA 1
ATOM 1681 C C . GLN A 1 211 ? -5.374 12.581 25.064 1.00 86.00 211 GLN A C 1
ATOM 1683 O O . GLN A 1 211 ? -5.878 13.660 25.363 1.00 86.00 211 GLN A O 1
ATOM 1688 N N . ASP A 1 212 ? -4.370 12.464 24.192 1.00 87.06 212 ASP A N 1
ATOM 1689 C CA . ASP A 1 212 ? -3.687 13.595 23.573 1.00 87.06 212 ASP A CA 1
ATOM 1690 C C . ASP A 1 212 ? -3.907 13.623 22.052 1.00 87.06 212 ASP A C 1
ATOM 1692 O O . ASP A 1 212 ? -4.039 12.568 21.416 1.00 87.06 212 ASP A O 1
ATOM 1696 N N . PRO A 1 213 ? -3.911 14.813 21.423 1.00 88.69 213 PRO A N 1
ATOM 1697 C CA . PRO A 1 213 ? -3.909 14.931 19.971 1.00 88.69 213 PRO A CA 1
ATOM 1698 C C . PRO A 1 213 ? -2.707 14.224 19.335 1.00 88.69 213 PRO A C 1
ATOM 1700 O O . PRO A 1 213 ? -1.549 14.511 19.650 1.00 88.69 213 PRO A O 1
ATOM 1703 N N . ILE A 1 214 ? -2.986 13.357 18.368 1.00 88.25 214 ILE A N 1
ATOM 1704 C CA . ILE A 1 214 ? -1.986 12.618 17.608 1.00 88.25 214 ILE A CA 1
ATOM 1705 C C . ILE A 1 214 ? -1.547 13.485 16.428 1.00 88.25 214 ILE A C 1
ATOM 1707 O O . ILE A 1 214 ? -2.301 13.757 15.485 1.00 88.25 214 ILE A O 1
ATOM 1711 N N . LYS A 1 215 ? -0.301 13.951 16.498 1.00 83.81 215 LYS A N 1
ATOM 1712 C CA . LYS A 1 215 ? 0.324 14.738 15.434 1.00 83.81 215 LYS A CA 1
ATOM 1713 C C . LYS A 1 215 ? 0.903 13.816 14.370 1.00 83.81 215 LYS A C 1
ATOM 1715 O O . LYS A 1 215 ? 1.445 12.757 14.676 1.00 83.81 215 LYS A O 1
ATOM 1720 N N . ARG A 1 216 ? 0.856 14.271 13.120 1.00 84.56 216 ARG A N 1
ATOM 1721 C CA . ARG A 1 216 ? 1.621 13.649 12.037 1.00 84.56 216 ARG A CA 1
ATOM 1722 C C . ARG A 1 216 ? 3.111 13.813 12.296 1.00 84.56 216 ARG A C 1
ATOM 1724 O O . ARG A 1 216 ? 3.537 14.852 12.800 1.00 84.56 216 ARG A O 1
ATOM 1731 N N . GLY A 1 217 ? 3.890 12.797 11.947 1.00 80.56 217 GLY A N 1
ATOM 1732 C CA . GLY A 1 217 ? 5.334 12.860 12.160 1.00 80.56 217 GLY A CA 1
ATOM 1733 C C . GLY A 1 217 ? 6.101 11.568 11.933 1.00 80.56 217 GLY A C 1
ATOM 1734 O O . GLY A 1 217 ? 7.255 11.513 12.332 1.00 80.56 217 GLY A O 1
ATOM 1735 N N . GLY A 1 218 ? 5.488 10.537 11.343 1.00 78.00 218 GLY A N 1
ATOM 1736 C CA . GLY A 1 218 ? 6.166 9.261 11.125 1.00 78.00 218 GLY A CA 1
ATOM 1737 C C . GLY A 1 218 ? 6.515 8.537 12.425 1.00 78.00 218 GLY A C 1
ATOM 1738 O O . GLY A 1 218 ? 7.479 7.780 12.481 1.00 78.00 218 GLY A O 1
ATOM 1739 N N . ASN A 1 219 ? 5.747 8.792 13.485 1.00 82.06 219 ASN A N 1
ATOM 1740 C CA . ASN A 1 219 ? 5.932 8.168 14.786 1.00 82.06 219 ASN A CA 1
ATOM 1741 C C . ASN A 1 219 ? 4.868 7.096 15.007 1.00 82.06 219 ASN A C 1
ATOM 1743 O O . ASN A 1 219 ? 3.731 7.220 14.541 1.00 82.06 219 ASN A O 1
ATOM 1747 N N . TYR A 1 220 ? 5.231 6.081 15.786 1.00 88.31 220 TYR A N 1
ATOM 1748 C CA . TYR A 1 220 ? 4.270 5.123 16.311 1.00 88.31 220 TYR A CA 1
ATOM 1749 C C . TYR A 1 220 ? 3.530 5.733 17.500 1.00 88.31 220 TYR A C 1
ATOM 1751 O O . TYR A 1 220 ? 4.147 6.242 18.434 1.00 88.31 220 TYR A O 1
ATOM 1759 N N . SER A 1 221 ? 2.203 5.684 17.456 1.00 87.75 221 SER A N 1
ATOM 1760 C CA . SER A 1 221 ? 1.321 6.110 18.543 1.00 87.75 221 SER A CA 1
ATOM 1761 C C . SER A 1 221 ? 0.418 4.950 18.933 1.00 87.75 221 SER A C 1
ATOM 1763 O O . SER A 1 221 ? -0.132 4.278 18.062 1.00 87.75 221 SER A O 1
ATOM 1765 N N . HIS A 1 222 ? 0.256 4.709 20.232 1.00 88.62 222 HIS A N 1
ATOM 1766 C CA . HIS A 1 222 ? -0.773 3.784 20.693 1.00 88.62 222 HIS A CA 1
ATOM 1767 C C . HIS A 1 222 ? -2.148 4.396 20.408 1.00 88.62 222 HIS A C 1
ATOM 1769 O O . HIS A 1 222 ? -2.402 5.549 20.762 1.00 88.62 222 HIS A O 1
ATOM 1775 N N . ILE A 1 223 ? -3.025 3.622 19.778 1.00 89.94 223 ILE A N 1
ATOM 1776 C CA . ILE A 1 223 ? -4.384 4.030 19.437 1.00 89.94 223 ILE A CA 1
ATOM 1777 C C . ILE A 1 223 ? -5.391 2.992 19.917 1.00 89.94 223 ILE A C 1
ATOM 1779 O O . ILE A 1 223 ? -5.119 1.790 19.938 1.00 89.94 223 ILE A O 1
ATOM 1783 N N . VAL A 1 224 ? -6.577 3.482 20.263 1.00 95.06 224 VAL A N 1
ATOM 1784 C CA . VAL A 1 224 ? -7.768 2.657 20.444 1.00 95.06 224 VAL A CA 1
ATOM 1785 C C . VAL A 1 224 ? -8.802 3.132 19.438 1.00 95.06 224 VAL A C 1
ATOM 1787 O O . VAL A 1 224 ? -9.100 4.326 19.366 1.00 95.06 224 VAL A O 1
ATOM 1790 N N . LEU A 1 225 ? -9.300 2.214 18.620 1.00 96.38 225 LEU A N 1
ATOM 1791 C CA . LEU A 1 225 ? -10.302 2.494 17.600 1.00 96.38 225 LEU A CA 1
ATOM 1792 C C . LEU A 1 225 ? -11.612 1.827 17.990 1.00 96.38 225 LEU A C 1
ATOM 1794 O O . LEU A 1 225 ? -11.718 0.606 17.938 1.00 96.38 225 LEU A O 1
ATOM 1798 N N . GLU A 1 226 ? -12.607 2.628 18.352 1.00 97.38 226 GLU A N 1
ATOM 1799 C CA . GLU A 1 226 ? -13.955 2.151 18.655 1.00 97.38 226 GLU A CA 1
ATOM 1800 C C . GLU A 1 226 ? -14.732 1.963 17.348 1.00 97.38 226 GLU A C 1
ATOM 1802 O O . GLU A 1 226 ? -14.934 2.915 16.588 1.00 97.38 226 GLU A O 1
ATOM 1807 N N . LEU A 1 227 ? -15.136 0.731 17.054 1.00 97.00 227 LEU A N 1
ATOM 1808 C CA . LEU A 1 227 ? -15.811 0.385 15.807 1.00 97.00 227 LEU A CA 1
ATOM 1809 C C . LEU A 1 227 ? -17.266 0.857 15.830 1.00 97.00 227 LEU A C 1
ATOM 1811 O O . LEU A 1 227 ? -17.977 0.665 16.811 1.00 97.00 227 LEU A O 1
ATOM 1815 N N . GLU A 1 228 ? -17.745 1.398 14.705 1.00 95.62 228 GLU A N 1
ATOM 1816 C CA . GLU A 1 228 ? -19.148 1.834 14.559 1.00 95.62 228 GLU A CA 1
ATOM 1817 C C . GLU A 1 228 ? -20.147 0.687 14.810 1.00 95.62 228 GLU A C 1
ATOM 1819 O O . GLU A 1 228 ? -21.269 0.896 15.273 1.00 95.62 228 GLU A O 1
ATOM 1824 N N . LYS A 1 229 ? -19.731 -0.545 14.503 1.00 94.00 229 LYS A N 1
ATOM 1825 C CA . LYS A 1 229 ? -20.490 -1.769 14.754 1.00 94.00 229 LYS A CA 1
ATOM 1826 C C . LYS A 1 229 ? -19.548 -2.945 15.032 1.00 94.00 229 LYS A C 1
ATOM 1828 O O . LYS A 1 229 ? -18.444 -2.971 14.477 1.00 94.00 229 LYS A O 1
ATOM 1833 N N . PRO A 1 230 ? -19.997 -3.959 15.794 1.00 94.50 230 PRO A N 1
ATOM 1834 C CA . PRO A 1 230 ? -19.248 -5.198 15.963 1.00 94.50 230 PRO A CA 1
ATOM 1835 C C . PRO A 1 230 ? -18.900 -5.821 14.603 1.00 94.50 230 PRO A C 1
ATOM 1837 O O . PRO A 1 230 ? -19.790 -6.032 13.773 1.00 94.50 230 PRO A O 1
ATOM 1840 N N . THR A 1 231 ? -17.617 -6.088 14.355 1.00 93.94 231 THR A N 1
ATOM 1841 C CA . THR A 1 231 ? -17.115 -6.511 13.035 1.00 93.94 231 THR A CA 1
ATOM 1842 C C . THR A 1 231 ? -16.144 -7.683 13.170 1.00 93.94 231 THR A C 1
ATOM 1844 O O . THR A 1 231 ? -15.331 -7.722 14.089 1.00 93.94 231 THR A O 1
ATOM 1847 N N . LEU A 1 232 ? -16.226 -8.650 12.251 1.00 93.25 232 LEU A N 1
ATOM 1848 C CA . LEU A 1 232 ? -15.233 -9.720 12.125 1.00 93.25 232 LEU A CA 1
ATOM 1849 C C . LEU A 1 232 ? -13.994 -9.143 11.437 1.00 93.25 232 LEU A C 1
ATOM 1851 O O . LEU A 1 232 ? -14.053 -8.823 10.252 1.00 93.25 232 LEU A O 1
ATOM 1855 N N . ILE A 1 233 ? -12.900 -8.992 12.178 1.00 92.62 233 ILE A N 1
ATOM 1856 C CA . ILE A 1 233 ? -11.627 -8.480 11.664 1.00 92.62 233 ILE A CA 1
ATOM 1857 C C . ILE A 1 233 ? -10.545 -9.514 11.999 1.00 92.62 233 ILE A C 1
ATOM 1859 O O . ILE A 1 233 ? -10.543 -10.025 13.120 1.00 92.62 233 ILE A O 1
ATOM 1863 N N . PRO A 1 234 ? -9.646 -9.870 11.064 1.00 91.94 234 PRO A N 1
ATOM 1864 C CA . PRO A 1 234 ? -8.551 -10.772 11.388 1.00 91.94 234 PRO A CA 1
ATOM 1865 C C . PRO A 1 234 ? -7.606 -10.128 12.400 1.00 91.94 234 PRO A C 1
ATOM 1867 O O . PRO A 1 234 ? -7.322 -8.937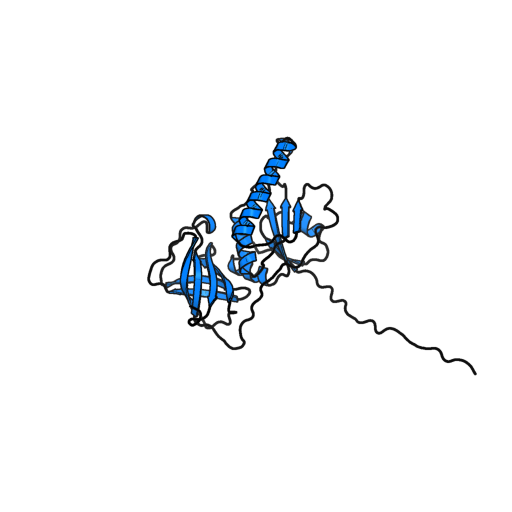 12.289 1.00 91.94 234 PRO A O 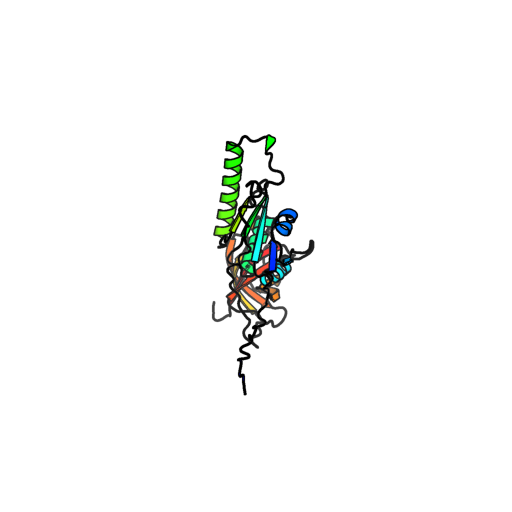1
ATOM 1870 N N . LEU A 1 235 ? -7.084 -10.907 13.348 1.00 91.56 235 LEU A N 1
ATOM 1871 C CA . LEU A 1 235 ? -6.003 -10.464 14.231 1.00 91.56 235 LEU A CA 1
ATOM 1872 C C . LEU A 1 235 ? -4.677 -10.431 13.473 1.00 91.56 235 LEU A C 1
ATOM 1874 O O . LEU A 1 235 ? -4.459 -11.214 12.547 1.00 91.56 235 LEU A O 1
ATOM 1878 N N . HIS A 1 236 ? -3.793 -9.524 13.873 1.00 91.44 236 HIS A N 1
ATOM 1879 C CA . HIS A 1 236 ? -2.500 -9.269 13.242 1.00 91.44 236 HIS A CA 1
ATOM 1880 C C . HIS A 1 236 ? -2.579 -8.822 11.768 1.00 91.44 236 HIS A C 1
ATOM 1882 O O . HIS A 1 236 ? -1.555 -8.725 11.083 1.00 91.44 236 HIS A O 1
ATOM 1888 N N . ALA A 1 237 ? -3.778 -8.498 11.272 1.00 92.50 237 ALA A N 1
ATOM 1889 C CA . ALA A 1 237 ? -3.960 -7.962 9.936 1.00 92.50 237 ALA A CA 1
ATOM 1890 C C . ALA A 1 237 ? -3.424 -6.540 9.856 1.00 92.50 237 ALA A C 1
ATOM 1892 O O . ALA A 1 237 ? -3.632 -5.708 10.737 1.00 92.50 237 ALA A O 1
ATOM 1893 N N . ARG A 1 238 ? -2.759 -6.255 8.741 1.00 95.12 238 ARG A N 1
ATOM 1894 C CA . ARG A 1 238 ? -2.322 -4.907 8.401 1.00 95.12 238 ARG A CA 1
ATOM 1895 C C . ARG A 1 238 ? -3.521 -4.103 7.937 1.00 95.12 238 ARG A C 1
ATOM 1897 O O . ARG A 1 238 ? -4.326 -4.582 7.139 1.00 95.12 238 ARG A O 1
ATOM 1904 N N . CYS A 1 239 ? -3.597 -2.873 8.416 1.00 96.50 239 CYS A N 1
ATOM 1905 C CA . CYS A 1 239 ? -4.704 -1.982 8.150 1.00 96.50 239 CYS A CA 1
ATOM 1906 C C . CYS A 1 239 ? -4.227 -0.626 7.658 1.00 96.50 239 CYS A C 1
ATOM 1908 O O . CYS A 1 239 ? -3.239 -0.080 8.156 1.00 96.50 239 CYS A O 1
ATOM 1910 N N . LEU A 1 240 ? -4.948 -0.063 6.697 1.00 97.44 240 LEU A N 1
ATOM 1911 C CA . LEU A 1 240 ? -4.788 1.312 6.261 1.00 97.44 240 LEU A CA 1
ATOM 1912 C C . LEU A 1 240 ? -5.944 2.149 6.800 1.00 97.44 240 LEU A C 1
ATOM 1914 O O . LEU A 1 240 ? -7.098 1.861 6.497 1.00 97.44 240 LEU A O 1
ATOM 1918 N N . GLY A 1 241 ? -5.631 3.190 7.565 1.00 96.56 241 GLY A N 1
ATOM 1919 C CA . GLY A 1 241 ? -6.578 4.200 8.021 1.00 96.56 241 GLY A CA 1
ATOM 1920 C C . GLY A 1 241 ? -6.501 5.462 7.166 1.00 96.56 241 GLY A C 1
ATOM 1921 O O . GLY A 1 241 ? -5.414 5.932 6.812 1.00 96.56 241 GLY A O 1
ATOM 1922 N N . THR A 1 242 ? -7.659 6.043 6.872 1.00 95.88 242 THR A N 1
ATOM 1923 C CA . THR A 1 242 ? -7.800 7.251 6.056 1.00 95.88 242 THR A CA 1
ATOM 1924 C C . THR A 1 242 ? -8.739 8.264 6.701 1.00 95.88 242 THR A C 1
ATOM 1926 O O . THR A 1 242 ? -9.680 7.910 7.414 1.00 95.88 242 THR A O 1
ATOM 1929 N N . LEU A 1 243 ? -8.492 9.540 6.414 1.00 93.56 243 LEU A N 1
ATOM 1930 C CA . LEU A 1 243 ? -9.359 10.662 6.761 1.00 93.56 243 LEU A CA 1
ATOM 1931 C C . LEU A 1 243 ? -9.756 11.363 5.473 1.00 93.56 243 LEU A C 1
ATOM 1933 O O . LEU A 1 243 ? -8.882 11.840 4.752 1.00 93.56 243 LEU A O 1
ATOM 1937 N N . ASN A 1 244 ? -11.055 11.418 5.171 1.00 89.56 244 ASN A N 1
ATOM 1938 C CA . ASN A 1 244 ? -11.566 12.012 3.930 1.00 89.56 244 ASN A CA 1
ATOM 1939 C C . ASN A 1 244 ? -10.839 11.483 2.680 1.00 89.56 244 ASN A C 1
ATOM 1941 O O . ASN A 1 244 ? -10.446 12.249 1.805 1.00 89.56 244 ASN A O 1
ATOM 1945 N N . ASN A 1 245 ? -10.622 10.164 2.628 1.00 90.88 245 ASN A N 1
ATOM 1946 C CA . ASN A 1 245 ? -9.888 9.481 1.560 1.00 90.88 245 ASN A CA 1
ATOM 1947 C C . ASN A 1 245 ? -8.404 9.884 1.405 1.00 90.88 245 ASN A C 1
ATOM 1949 O O . ASN A 1 245 ? -7.786 9.629 0.379 1.00 90.88 245 ASN A O 1
ATOM 1953 N N . THR A 1 246 ? -7.812 10.510 2.417 1.00 91.88 246 THR A N 1
ATOM 1954 C CA . THR A 1 246 ? -6.376 10.798 2.478 1.00 91.88 246 THR A CA 1
ATOM 1955 C C . THR A 1 246 ? -5.703 9.886 3.500 1.00 91.88 246 THR A C 1
ATOM 1957 O O . THR A 1 246 ? -6.301 9.579 4.536 1.00 91.88 246 THR A O 1
ATOM 1960 N N . LEU A 1 247 ? -4.459 9.470 3.247 1.00 94.00 247 LEU A N 1
ATOM 1961 C CA . LEU A 1 247 ? -3.681 8.639 4.170 1.00 94.00 247 LEU A CA 1
ATOM 1962 C C . LEU A 1 247 ? -3.640 9.254 5.581 1.00 94.00 247 LEU A C 1
ATOM 1964 O O . LEU A 1 247 ? -3.334 10.436 5.769 1.00 94.00 247 LEU A O 1
ATOM 1968 N N . ALA A 1 248 ? -3.944 8.453 6.599 1.00 94.19 248 ALA A N 1
ATOM 1969 C CA . ALA A 1 248 ? -3.910 8.883 7.997 1.00 94.19 248 ALA A CA 1
ATOM 1970 C C . ALA A 1 248 ? -2.888 8.086 8.802 1.00 94.19 248 ALA A C 1
ATOM 1972 O O . ALA A 1 248 ? -1.968 8.666 9.378 1.00 94.19 248 ALA A O 1
ATOM 1973 N N . MET A 1 249 ? -3.016 6.762 8.785 1.00 94.69 249 MET A N 1
ATOM 1974 C CA . MET A 1 249 ? -2.166 5.871 9.565 1.00 94.69 249 MET A CA 1
ATOM 1975 C C . MET A 1 249 ? -2.121 4.463 8.973 1.00 94.69 249 MET A C 1
ATOM 1977 O O . MET A 1 249 ? -3.055 4.044 8.287 1.00 94.69 249 MET A O 1
ATOM 1981 N N . ALA A 1 250 ? -1.064 3.723 9.286 1.00 95.56 250 ALA A N 1
ATOM 1982 C CA . ALA A 1 250 ? -0.983 2.280 9.103 1.00 95.56 250 ALA A CA 1
ATOM 1983 C C . ALA A 1 250 ? -0.880 1.608 10.472 1.00 95.56 250 ALA A C 1
ATOM 1985 O O . ALA A 1 250 ? -0.190 2.103 11.360 1.00 95.56 250 ALA A O 1
ATOM 1986 N N . PHE A 1 251 ? -1.583 0.498 10.663 1.00 95.31 251 PHE A N 1
ATOM 1987 C CA . PHE A 1 251 ? -1.654 -0.171 11.961 1.00 95.31 251 PHE A CA 1
ATOM 1988 C C . PHE A 1 251 ? -1.898 -1.672 11.801 1.00 95.31 251 PHE A C 1
ATOM 1990 O O . PHE A 1 251 ? -2.100 -2.152 10.681 1.00 95.31 251 PHE A O 1
ATOM 1997 N N . ILE A 1 252 ? -1.831 -2.410 12.906 1.00 94.00 252 ILE A N 1
ATOM 1998 C CA . ILE A 1 252 ? -2.079 -3.850 12.958 1.00 94.00 252 ILE A CA 1
ATOM 1999 C C . ILE A 1 252 ? -3.216 -4.103 13.946 1.00 94.00 252 ILE A C 1
ATOM 2001 O O . ILE A 1 252 ? -3.294 -3.461 14.984 1.00 94.00 252 ILE A O 1
ATOM 2005 N N . THR A 1 253 ? -4.121 -5.019 13.643 1.00 91.94 253 THR A N 1
ATOM 2006 C CA . THR A 1 253 ? -5.213 -5.363 14.561 1.00 91.94 253 THR A CA 1
ATOM 2007 C C . THR A 1 253 ? -4.722 -6.201 15.737 1.00 91.94 253 THR A C 1
ATOM 2009 O O . THR A 1 253 ? -4.304 -7.341 15.550 1.00 91.94 253 THR A O 1
ATOM 2012 N N . LEU A 1 254 ? -4.804 -5.652 16.950 1.00 89.12 254 LEU A N 1
ATOM 2013 C CA . LEU A 1 254 ? -4.502 -6.356 18.199 1.00 89.12 254 LEU A CA 1
ATOM 2014 C C . LEU A 1 254 ? -5.701 -6.313 19.153 1.00 89.12 254 LEU A C 1
ATOM 2016 O O . LEU A 1 254 ? -6.560 -5.421 19.072 1.00 89.12 254 LEU A O 1
ATOM 2020 N N . LEU A 1 255 ? -5.737 -7.272 20.076 1.00 83.06 255 LEU A N 1
ATOM 2021 C CA . LEU A 1 255 ? -6.655 -7.264 21.214 1.00 83.06 255 LEU A CA 1
ATOM 2022 C C . LEU A 1 255 ? -6.106 -6.426 22.378 1.00 83.06 255 LEU A C 1
ATOM 2024 O O . LEU A 1 255 ? -4.920 -6.116 22.455 1.00 83.06 255 LEU A O 1
ATOM 2028 N N . GLU A 1 256 ? -6.972 -6.076 23.333 1.00 80.31 256 GLU A N 1
ATOM 2029 C CA . GLU A 1 256 ? -6.576 -5.308 24.522 1.00 80.31 256 GLU A CA 1
ATOM 2030 C C . GLU A 1 256 ? -5.473 -5.993 25.344 1.00 80.31 256 GLU A C 1
ATOM 2032 O O . GLU A 1 256 ? -4.593 -5.333 25.892 1.00 80.31 256 GLU A O 1
ATOM 2037 N N . ASN A 1 257 ? -5.517 -7.317 25.437 1.00 76.50 257 ASN A N 1
ATOM 2038 C CA . ASN A 1 257 ? -4.562 -8.118 26.195 1.00 76.50 257 ASN A CA 1
ATOM 2039 C C . ASN A 1 257 ? -3.218 -8.329 25.474 1.00 76.50 257 ASN A C 1
ATOM 2041 O O . ASN A 1 257 ? -2.325 -8.937 26.061 1.00 76.50 257 ASN A O 1
ATOM 2045 N N . GLU A 1 258 ? -3.078 -7.850 24.236 1.00 68.94 258 GLU A N 1
ATOM 2046 C CA . GLU A 1 258 ? -1.854 -7.919 23.423 1.00 68.94 258 GLU A CA 1
ATOM 2047 C C . GLU A 1 258 ? -1.114 -6.564 23.358 1.00 68.94 258 GLU A C 1
ATOM 2049 O O . GLU A 1 258 ? -0.202 -6.403 22.547 1.00 68.94 258 GLU A O 1
ATOM 2054 N N . LYS A 1 259 ? -1.519 -5.597 24.199 1.00 57.69 259 LYS A N 1
ATOM 2055 C CA . LYS A 1 259 ? -0.876 -4.281 24.373 1.00 57.69 259 LYS A CA 1
ATOM 2056 C C . LYS A 1 259 ? 0.555 -4.377 24.906 1.00 57.69 259 LYS A C 1
ATOM 2058 O O . LYS A 1 259 ? 0.782 -5.135 25.877 1.00 57.69 259 LYS A O 1
#

Radius of gyration: 22.89 Å; chains: 1; bounding box: 46×87×57 Å

Organism: NCBI:txid471874

Sequence (259 aa):
MKAIYLLLGLLFSSFAFSAENSVMILGDDYRHTLVKELEGATFVTHGKNDSLIQQVKQAFNQDSIILVINMADGPTQNLRESILIARQSGHNSVQVYYHGKHLPKEMLNDDDFKKLMTLVVKEVNELLDLYEIQITGAYYDWERDFPEKFQLQKNIMAKFSPEPNTLMTEIHSYAYVFTKEEASNNTIITDGTVLAFACQDVIGNATVRSQDPIKRGGNYSHIVLELEKPTLIPLHARCLGTLNNTLAMAFITLLENEK

Foldseek 3Di:
DDDDDDDPDDPPPPPPPLPAQEEEEFEDPPCPVVPVQAPRHHYDYDDPPDFLQNLLLVLLPGQAYEYEDELVVACDLRSLSRLLSCLQLFFLEHEYEYEPPPPPVVVDDPVVVVVSSVVSVVSSVVSNVVSNYHHPYYAYPPPPDSPVDPHDDGTDGDDFFFDPPDWDQKFKWFKFFAACSNQVDWDKQDFQAKKWKHQNNDTFIWTWHDPDIHGHDRGTDIIMTGGPDGHRHGFQTWMFIDDPSTGTIIIGGDDPVVD

pLDDT: mean 84.48, std 16.05, range [32.47, 97.44]